Protein AF-A0A2U4EWC0-F1 (afdb_monomer_lite)

Organism: NCBI:txid1289135

Foldseek 3Di:
DVVVVVVVVVVDDPVVVVVVVVVVVVVVVVVVVVVVVVVVVVVVVVVVVVVVVVVVVVVVVVVVCCCCVVVQPQQQWDPDPVIDGDPNVVVLCVVLVLVVLLVVCLVVLCPDPQCVPDPALQSLLVSLLVCLQPPSCVVDDPVSVVSLVVSCVVSVHDSSSNSSSRSNVSSVVSCVVVVHDSVRSVVPD

Secondary structure (DSSP, 8-state):
-HHHHHHHHHHS-HHHHHHHHHHHHHHHHHHHHHHHHHHHHHHHHHHHHHHHHHHHHHHHHHHHHHHHHHH-TT-SB-SSSSP-B-HHHHHHHHHTTHHHHHHHHHHHHHT-HHHHT--SHHHHHHHHHHHIIIIIHHHS-HHHHHHHHHHHHHHT--HHHHHHHHHHHHHHHHHHHTT--GGGGGGG-

Structure (mmCIF, N/CA/C/O backbone):
data_AF-A0A2U4EWC0-F1
#
_entry.id   AF-A0A2U4EWC0-F1
#
loop_
_atom_site.group_PDB
_atom_site.id
_atom_site.type_symbol
_atom_site.label_atom_id
_atom_site.label_alt_id
_atom_site.label_comp_id
_atom_site.label_asym_id
_atom_site.label_entity_id
_atom_site.label_seq_id
_atom_site.pdbx_PDB_ins_code
_atom_site.Cartn_x
_atom_site.Cartn_y
_atom_site.Cartn_z
_atom_site.occupancy
_atom_site.B_iso_or_equiv
_atom_site.auth_seq_id
_atom_site.auth_comp_id
_atom_site.auth_asym_id
_atom_site.auth_atom_id
_atom_site.pdbx_PDB_model_num
ATOM 1 N N . MET A 1 1 ? 36.180 31.579 -60.538 1.00 55.59 1 MET A N 1
ATOM 2 C CA . MET A 1 1 ? 36.246 30.152 -60.132 1.00 55.59 1 MET A CA 1
ATOM 3 C C . MET A 1 1 ? 35.739 29.212 -61.215 1.00 55.59 1 MET A C 1
ATOM 5 O O . MET A 1 1 ? 36.458 28.279 -61.531 1.00 55.59 1 MET A O 1
ATOM 9 N N . VAL A 1 2 ? 34.565 29.456 -61.811 1.00 66.00 2 VAL A N 1
ATOM 10 C CA . VAL A 1 2 ? 34.012 28.595 -62.878 1.00 66.00 2 VAL A CA 1
ATOM 11 C C . VAL A 1 2 ? 34.912 28.550 -64.129 1.00 66.00 2 VAL A C 1
ATOM 13 O O . VAL A 1 2 ? 35.145 27.471 -64.659 1.00 66.00 2 VAL A O 1
ATOM 16 N N . GLU A 1 3 ? 35.508 29.679 -64.533 1.00 68.81 3 GLU A N 1
ATOM 17 C CA . GLU A 1 3 ? 36.418 29.754 -65.698 1.00 68.81 3 GLU A CA 1
ATOM 18 C C . GLU A 1 3 ? 37.772 29.051 -65.497 1.00 68.81 3 GLU A C 1
ATOM 20 O O . GLU A 1 3 ? 38.323 28.476 -66.429 1.00 68.81 3 GLU A O 1
ATOM 25 N N . LEU A 1 4 ? 38.311 29.046 -64.273 1.00 66.75 4 LEU A N 1
ATOM 26 C CA . LEU A 1 4 ? 39.540 28.300 -63.961 1.00 66.75 4 LEU A CA 1
ATOM 27 C C . LEU A 1 4 ? 39.294 26.786 -64.009 1.00 66.75 4 LEU A C 1
ATOM 29 O O . LEU A 1 4 ? 40.167 26.023 -64.409 1.00 66.75 4 LEU A O 1
ATOM 33 N N . LEU A 1 5 ? 38.087 26.362 -63.631 1.00 66.75 5 LEU A N 1
ATOM 34 C CA . LEU A 1 5 ? 37.663 24.966 -63.633 1.00 66.75 5 LEU A CA 1
ATOM 35 C C . LEU A 1 5 ? 37.483 24.434 -65.062 1.00 66.75 5 LEU A C 1
ATOM 37 O O . LEU A 1 5 ? 37.918 23.323 -65.353 1.00 66.75 5 LEU A O 1
ATOM 41 N N . SER A 1 6 ? 36.906 25.229 -65.969 1.00 65.88 6 SER A N 1
ATOM 42 C CA . SER A 1 6 ? 36.729 24.832 -67.373 1.00 65.88 6 SER A CA 1
ATOM 43 C C . SER A 1 6 ? 38.056 24.718 -68.133 1.00 65.88 6 SER A C 1
ATOM 45 O O . SER A 1 6 ? 38.234 23.766 -68.893 1.00 65.88 6 SER A O 1
ATOM 47 N N . LEU A 1 7 ? 39.008 25.624 -67.878 1.00 66.00 7 LEU A N 1
ATOM 48 C CA . LEU A 1 7 ? 40.370 25.568 -68.431 1.00 66.00 7 LEU A CA 1
ATOM 49 C C . LEU A 1 7 ? 41.138 24.324 -67.960 1.00 66.00 7 LEU A C 1
ATOM 51 O O . LEU A 1 7 ? 41.792 23.662 -68.763 1.00 66.00 7 LEU A O 1
ATOM 55 N N . PHE A 1 8 ? 41.008 23.963 -66.680 1.00 64.88 8 PHE A N 1
ATOM 56 C CA . PHE A 1 8 ? 41.596 22.735 -66.138 1.00 64.88 8 PHE A CA 1
ATOM 57 C C . PHE A 1 8 ? 40.979 21.471 -66.752 1.00 64.88 8 PHE A C 1
ATOM 59 O O . PHE A 1 8 ? 41.704 20.540 -67.089 1.00 64.88 8 PHE A O 1
ATOM 66 N N . ILE A 1 9 ? 39.655 21.440 -66.943 1.00 66.25 9 ILE A N 1
ATOM 67 C CA . ILE A 1 9 ? 38.948 20.300 -67.550 1.00 66.25 9 ILE A CA 1
ATOM 68 C C . ILE A 1 9 ? 39.371 20.087 -69.012 1.00 66.25 9 ILE A C 1
ATOM 70 O O . ILE A 1 9 ? 39.516 18.944 -69.432 1.00 66.25 9 ILE A O 1
ATOM 74 N N . GLN A 1 10 ? 39.617 21.156 -69.776 1.00 67.56 10 GLN A N 1
ATOM 75 C CA . GLN A 1 10 ? 40.074 21.052 -71.169 1.00 67.56 10 GLN A CA 1
ATOM 76 C C . GLN A 1 10 ? 41.519 20.556 -71.316 1.00 67.56 10 GLN A C 1
ATOM 78 O O . GLN A 1 10 ? 41.847 19.950 -72.333 1.00 67.56 10 GLN A O 1
ATOM 83 N N . GLN A 1 11 ? 42.384 20.800 -70.327 1.00 69.75 11 GLN A N 1
ATOM 84 C CA . GLN A 1 11 ? 43.773 20.319 -70.337 1.00 69.75 11 GLN A CA 1
ATOM 85 C C . GLN A 1 11 ? 43.915 18.863 -69.872 1.00 69.75 11 GLN A C 1
ATOM 87 O O . GLN A 1 11 ? 44.956 18.240 -70.090 1.00 69.75 11 GLN A O 1
ATOM 92 N N . LEU A 1 12 ? 42.889 18.309 -69.228 1.00 68.06 12 LEU A N 1
ATOM 93 C CA . LEU A 1 12 ? 42.912 16.950 -68.707 1.00 68.06 12 LEU A CA 1
ATOM 94 C C . LEU A 1 12 ? 42.472 15.952 -69.781 1.00 68.06 12 LEU A C 1
ATOM 96 O O . LEU A 1 12 ? 41.396 16.052 -70.362 1.00 68.06 12 LEU A O 1
ATOM 100 N N . ASN A 1 13 ? 43.303 14.938 -70.015 1.00 73.19 13 ASN A N 1
ATOM 101 C CA . ASN A 1 13 ? 42.966 13.828 -70.900 1.00 73.19 13 ASN A CA 1
ATOM 102 C C . ASN A 1 13 ? 41.784 13.030 -70.309 1.00 73.19 13 ASN A C 1
ATOM 104 O O . ASN A 1 13 ? 41.712 12.866 -69.088 1.00 73.19 13 ASN A O 1
ATOM 108 N N . SER A 1 14 ? 40.884 12.493 -71.142 1.00 75.94 14 SER A N 1
ATOM 109 C CA . SER A 1 14 ? 39.628 11.854 -70.695 1.00 75.94 14 SER A CA 1
ATOM 110 C C . SER A 1 14 ? 39.837 10.764 -69.633 1.00 75.94 14 SER A C 1
ATOM 112 O O . SER A 1 14 ? 39.021 10.605 -68.729 1.00 75.94 14 SER A O 1
ATOM 114 N N . SER A 1 15 ? 40.974 10.063 -69.689 1.00 78.69 15 SER A N 1
ATOM 115 C CA . SER A 1 15 ? 41.384 9.058 -68.696 1.00 78.69 15 SER A CA 1
ATOM 116 C C . SER A 1 15 ? 41.620 9.643 -67.291 1.00 78.69 15 SER A C 1
ATOM 118 O O . SER A 1 15 ? 41.224 9.052 -66.288 1.00 78.69 15 SER A O 1
ATOM 120 N N . VAL A 1 16 ? 42.201 10.844 -67.198 1.00 79.62 16 VAL A N 1
ATOM 121 C CA . VAL A 1 16 ? 42.495 11.505 -65.915 1.00 79.62 16 VAL A CA 1
ATOM 122 C C . VAL A 1 16 ? 41.210 12.004 -65.250 1.00 79.62 16 VAL A C 1
ATOM 124 O O . VAL A 1 16 ? 41.062 11.896 -64.036 1.00 79.62 16 VAL A O 1
ATOM 127 N N . ILE A 1 17 ? 40.239 12.471 -66.039 1.00 82.12 17 ILE A N 1
ATOM 128 C CA . ILE A 1 17 ? 38.920 12.890 -65.537 1.00 82.12 17 ILE A CA 1
ATOM 129 C C . ILE A 1 17 ? 38.175 11.696 -64.921 1.00 82.12 17 ILE A C 1
ATOM 131 O O . ILE A 1 17 ? 37.634 11.801 -63.819 1.00 82.12 17 ILE A O 1
ATOM 135 N N . ILE A 1 18 ? 38.199 10.541 -65.592 1.00 83.69 18 ILE A N 1
ATOM 136 C CA . ILE A 1 18 ? 37.578 9.301 -65.100 1.00 83.69 18 ILE A CA 1
ATOM 137 C C . ILE A 1 18 ? 38.211 8.859 -63.774 1.00 83.69 18 ILE A C 1
ATOM 139 O O . ILE A 1 18 ? 37.497 8.482 -62.843 1.00 83.69 18 ILE A O 1
ATOM 143 N N . LEU A 1 19 ? 39.536 8.967 -63.647 1.00 84.94 19 LEU A N 1
ATOM 144 C CA . LEU A 1 19 ? 40.253 8.606 -62.424 1.00 84.94 19 LEU A CA 1
ATOM 145 C C . LEU A 1 19 ? 39.867 9.503 -61.235 1.00 84.94 19 LEU A C 1
ATOM 147 O O . LEU A 1 19 ? 39.656 9.003 -60.129 1.00 84.94 19 LEU A O 1
ATOM 151 N N . VAL A 1 20 ? 39.696 10.809 -61.460 1.00 85.50 20 VAL A N 1
ATOM 152 C CA . VAL A 1 20 ? 39.246 11.753 -60.421 1.00 85.50 20 VAL A CA 1
ATOM 153 C C . VAL A 1 20 ? 37.814 11.450 -59.968 1.00 85.50 20 VAL A C 1
ATOM 155 O O . VAL A 1 20 ? 37.532 11.481 -58.770 1.00 85.50 20 VAL A O 1
ATOM 158 N N . ILE A 1 21 ? 36.915 11.096 -60.892 1.00 86.69 21 ILE A N 1
ATOM 159 C CA . ILE A 1 21 ? 35.532 10.716 -60.558 1.00 86.69 21 ILE A CA 1
ATOM 160 C C . ILE A 1 21 ? 35.510 9.456 -59.685 1.00 86.69 21 ILE A C 1
ATOM 162 O O . ILE A 1 21 ? 34.803 9.419 -58.676 1.00 86.69 21 ILE A O 1
ATOM 166 N N . ILE A 1 22 ? 36.317 8.446 -60.028 1.00 88.94 22 ILE A N 1
ATOM 167 C CA . ILE A 1 22 ? 36.439 7.214 -59.236 1.00 88.94 22 ILE A CA 1
ATOM 168 C C . ILE A 1 22 ? 36.962 7.526 -57.829 1.00 88.94 22 ILE A C 1
ATOM 170 O O . ILE A 1 22 ? 36.425 7.011 -56.849 1.00 88.94 22 ILE A O 1
ATOM 174 N N . LEU A 1 23 ? 37.957 8.408 -57.703 1.00 89.69 23 LEU A N 1
ATOM 175 C CA . LEU A 1 23 ? 38.506 8.805 -56.405 1.00 89.69 23 LEU A CA 1
ATOM 176 C C . LEU A 1 23 ? 37.444 9.474 -55.515 1.00 89.69 23 LEU A C 1
ATOM 178 O O . LEU A 1 23 ? 37.289 9.106 -54.350 1.00 89.69 23 LEU A O 1
ATOM 182 N N . ILE A 1 24 ? 36.676 10.416 -56.072 1.00 90.44 24 ILE A N 1
ATOM 183 C CA . ILE A 1 24 ? 35.584 11.095 -55.357 1.00 90.44 24 ILE A CA 1
ATOM 184 C C . ILE A 1 24 ? 34.520 10.082 -54.925 1.00 90.44 24 ILE A C 1
ATOM 186 O O . ILE A 1 24 ? 34.025 10.144 -53.798 1.00 90.44 24 ILE A O 1
ATOM 190 N N . PHE A 1 25 ? 34.200 9.116 -55.788 1.00 92.06 25 PHE A N 1
ATOM 191 C CA . PHE A 1 25 ? 33.235 8.069 -55.477 1.00 92.06 25 PHE A CA 1
ATOM 192 C C . PHE A 1 25 ? 33.705 7.172 -54.325 1.00 92.06 25 PHE A C 1
ATOM 194 O O . PHE A 1 25 ? 32.924 6.889 -53.418 1.00 92.06 25 PHE A O 1
ATOM 201 N N . ILE A 1 26 ? 34.985 6.787 -54.303 1.00 90.31 26 ILE A N 1
ATOM 202 C CA . ILE A 1 26 ? 35.577 5.993 -53.215 1.00 90.31 26 ILE A CA 1
ATOM 203 C C . ILE A 1 26 ? 35.542 6.768 -51.892 1.00 90.31 26 ILE A C 1
ATOM 205 O O . ILE A 1 26 ? 35.140 6.207 -50.874 1.00 90.31 26 ILE A O 1
ATOM 209 N N . ILE A 1 27 ? 35.903 8.056 -51.901 1.00 90.69 27 ILE A N 1
ATOM 210 C CA . ILE A 1 27 ? 35.849 8.923 -50.710 1.00 90.69 27 ILE A CA 1
ATOM 211 C C . ILE A 1 27 ? 34.411 9.038 -50.184 1.00 90.69 27 ILE A C 1
ATOM 213 O O . ILE A 1 27 ? 34.169 8.969 -48.979 1.00 90.69 27 ILE A O 1
ATOM 217 N N . PHE A 1 28 ? 33.433 9.174 -51.080 1.00 91.69 28 PHE A N 1
ATOM 218 C CA . PHE A 1 28 ? 32.026 9.216 -50.696 1.00 91.69 28 PHE A CA 1
ATOM 219 C C . PHE A 1 28 ? 31.555 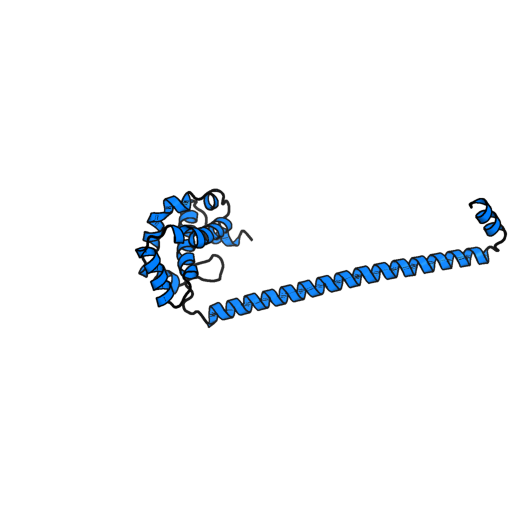7.887 -50.085 1.00 91.69 28 PHE A C 1
ATOM 221 O O . PHE A 1 28 ? 30.838 7.883 -49.080 1.00 91.69 28 PHE A O 1
ATOM 228 N N . LEU A 1 29 ? 31.979 6.757 -50.660 1.00 88.25 29 LEU A N 1
ATOM 229 C CA . LEU A 1 29 ? 31.617 5.425 -50.182 1.00 88.25 29 LEU A CA 1
ATOM 230 C C . LEU A 1 29 ? 32.178 5.154 -48.784 1.00 88.25 29 LEU A C 1
ATOM 232 O O . LEU A 1 29 ? 31.435 4.719 -47.904 1.00 88.25 29 LEU A O 1
ATOM 236 N N . THR A 1 30 ? 33.458 5.458 -48.554 1.00 88.00 30 THR A N 1
ATOM 237 C CA . THR A 1 30 ? 34.106 5.261 -47.249 1.00 88.00 30 THR A CA 1
ATOM 238 C C . THR A 1 30 ? 33.502 6.167 -46.179 1.00 88.00 30 THR A C 1
ATOM 240 O O . THR A 1 30 ? 33.223 5.699 -45.075 1.00 88.00 30 THR A O 1
ATOM 243 N N . TYR A 1 31 ? 33.187 7.423 -46.511 1.00 89.31 31 TYR A N 1
ATOM 244 C CA . TYR A 1 31 ? 32.498 8.337 -45.598 1.00 89.31 31 TYR A CA 1
ATOM 245 C C . TYR A 1 31 ? 31.097 7.838 -45.211 1.00 89.31 31 TYR A C 1
ATOM 247 O O . TYR A 1 31 ? 30.714 7.866 -44.037 1.00 89.31 31 TYR A O 1
ATOM 255 N N . LYS A 1 32 ? 30.324 7.350 -46.189 1.00 85.62 32 LYS A N 1
ATOM 256 C CA . LYS A 1 32 ? 28.964 6.846 -45.960 1.00 85.62 32 LYS A CA 1
ATOM 257 C C . LYS A 1 32 ? 28.965 5.549 -45.146 1.00 85.62 32 LYS A C 1
ATOM 259 O O . LYS A 1 32 ? 28.138 5.412 -44.246 1.00 85.62 32 LYS A O 1
ATOM 264 N N . LEU A 1 33 ? 29.903 4.639 -45.416 1.00 81.81 33 LEU A N 1
ATOM 265 C CA . LEU A 1 33 ? 30.077 3.400 -44.651 1.00 81.81 33 LEU A CA 1
ATOM 266 C C . LEU A 1 33 ? 30.533 3.672 -43.210 1.00 81.81 33 LEU A C 1
ATOM 268 O O . LEU A 1 33 ? 29.988 3.071 -42.286 1.00 81.81 33 LEU A O 1
ATOM 272 N N . GLY A 1 34 ? 31.448 4.625 -43.002 1.00 79.19 34 GLY A N 1
ATOM 273 C CA . GLY A 1 34 ? 31.896 5.033 -41.666 1.00 79.19 34 GLY A CA 1
ATOM 274 C C . GLY A 1 34 ? 30.751 5.562 -40.800 1.00 79.19 34 GLY A C 1
ATOM 275 O O . GLY A 1 34 ? 30.520 5.056 -39.703 1.00 79.19 34 GLY A O 1
ATOM 276 N N . LYS A 1 35 ? 29.948 6.496 -41.333 1.00 76.94 35 LYS A N 1
ATOM 277 C CA . LYS A 1 35 ? 28.764 7.026 -40.630 1.00 76.94 35 LYS A CA 1
ATOM 278 C C . LYS A 1 35 ? 27.697 5.970 -40.340 1.00 76.94 35 LYS A C 1
ATOM 280 O O . LYS A 1 35 ? 26.942 6.111 -39.378 1.00 76.94 35 LYS A O 1
ATOM 285 N N . TRP A 1 36 ? 27.578 4.949 -41.186 1.00 72.19 36 TRP A N 1
ATOM 286 C CA . TRP A 1 36 ? 26.597 3.885 -40.989 1.00 72.19 36 TRP A CA 1
ATOM 287 C C . TRP A 1 36 ? 27.034 2.907 -39.895 1.00 72.19 36 TRP A C 1
ATOM 289 O O . TRP A 1 36 ? 26.237 2.595 -39.014 1.00 72.19 36 TRP A O 1
ATOM 299 N N . SER A 1 37 ? 28.314 2.524 -39.890 1.00 72.44 37 SER A N 1
ATOM 300 C CA . SER A 1 37 ? 28.926 1.713 -38.830 1.00 72.44 37 SER A CA 1
ATOM 301 C C . SER A 1 37 ? 28.832 2.396 -37.460 1.00 72.44 37 SER A C 1
ATOM 303 O O . SER A 1 37 ? 28.444 1.777 -36.469 1.00 72.44 37 SER A O 1
ATOM 305 N N . GLU A 1 38 ? 29.074 3.709 -37.412 1.00 73.12 38 GLU A N 1
ATOM 306 C CA . GLU A 1 38 ? 28.963 4.496 -36.182 1.00 73.12 38 GLU A CA 1
ATOM 307 C C . GLU A 1 38 ? 27.521 4.541 -35.647 1.00 73.12 38 GLU A C 1
ATOM 309 O O . GLU A 1 38 ? 27.299 4.390 -34.446 1.00 73.12 38 GLU A O 1
ATOM 314 N N . LYS A 1 39 ? 26.518 4.673 -36.528 1.00 67.56 39 LYS A N 1
ATOM 315 C CA . LYS A 1 39 ? 25.100 4.623 -36.132 1.00 67.56 39 LYS A CA 1
ATOM 316 C C . LYS A 1 39 ? 24.677 3.254 -35.598 1.00 67.56 39 LYS A C 1
ATOM 318 O O . LYS A 1 39 ? 23.941 3.223 -34.615 1.00 67.56 39 LYS A O 1
ATOM 323 N N . PHE A 1 40 ? 25.141 2.161 -36.204 1.00 67.12 40 PHE A N 1
ATOM 324 C CA . PHE A 1 40 ? 24.842 0.807 -35.728 1.00 67.12 40 PHE A CA 1
ATOM 325 C C . PHE A 1 40 ? 25.500 0.511 -34.378 1.00 67.12 40 PHE A C 1
ATOM 327 O O . PHE A 1 40 ? 24.817 0.094 -33.447 1.00 67.12 40 PHE A O 1
ATOM 334 N N . SER A 1 41 ? 26.782 0.851 -34.219 1.00 66.38 41 SER A N 1
ATOM 335 C CA . SER A 1 41 ? 27.496 0.675 -32.947 1.00 66.38 41 SER A CA 1
ATOM 336 C C . SER A 1 41 ? 26.836 1.452 -31.798 1.00 66.38 41 SER A C 1
ATOM 338 O O . SER A 1 41 ? 26.745 0.974 -30.666 1.00 66.38 41 SER A O 1
ATOM 340 N N . ASN A 1 42 ? 26.287 2.639 -32.076 1.00 66.25 42 ASN A N 1
ATOM 341 C CA . ASN A 1 42 ? 25.581 3.428 -31.064 1.00 66.25 42 ASN A CA 1
ATOM 342 C C . ASN A 1 42 ? 24.166 2.908 -30.734 1.00 66.25 42 ASN A C 1
ATOM 344 O O . ASN A 1 42 ? 23.616 3.281 -29.697 1.00 66.25 42 ASN A O 1
ATOM 348 N N . GLN A 1 43 ? 23.559 2.081 -31.593 1.00 63.34 43 GLN A N 1
ATOM 349 C CA . GLN A 1 43 ? 22.261 1.443 -31.341 1.00 63.34 43 GLN A CA 1
ATOM 350 C C . GLN A 1 43 ? 22.420 0.140 -30.547 1.00 63.34 43 GLN A C 1
ATOM 352 O O . GLN A 1 43 ? 21.716 -0.035 -29.552 1.00 63.34 43 GLN A O 1
ATOM 357 N N . ASP A 1 44 ? 23.408 -0.695 -30.878 1.00 64.12 44 ASP A N 1
ATOM 358 C CA . ASP A 1 44 ? 23.692 -1.941 -30.145 1.00 64.12 44 ASP A CA 1
ATOM 359 C C . ASP A 1 44 ? 24.117 -1.672 -28.691 1.00 64.12 44 ASP A C 1
ATOM 361 O O . ASP A 1 44 ? 23.682 -2.348 -27.755 1.00 64.12 44 ASP A O 1
ATOM 365 N N . ASN A 1 45 ? 24.887 -0.603 -28.464 1.00 61.19 45 ASN A N 1
ATOM 366 C CA . ASN A 1 45 ? 25.269 -0.154 -27.120 1.00 61.19 45 ASN A CA 1
ATOM 367 C C . ASN A 1 45 ? 24.100 0.404 -26.285 1.00 61.19 45 ASN A C 1
ATOM 369 O O . ASN A 1 45 ? 24.220 0.525 -25.065 1.00 61.19 45 ASN A O 1
ATOM 373 N N . LYS A 1 46 ? 22.985 0.795 -26.915 1.00 61.22 46 LYS A N 1
ATOM 374 C CA . LYS A 1 46 ? 21.769 1.227 -26.204 1.00 61.22 46 LYS A CA 1
ATOM 375 C C . LYS A 1 46 ? 20.847 0.049 -25.908 1.00 61.22 46 LYS A C 1
ATOM 377 O O . LYS A 1 46 ? 20.311 -0.006 -24.808 1.00 61.22 46 LYS A O 1
ATOM 382 N N . LEU A 1 47 ? 20.711 -0.889 -26.844 1.00 59.44 47 LEU A N 1
ATOM 383 C CA . LEU A 1 47 ? 19.919 -2.113 -26.675 1.00 59.44 47 LEU A CA 1
ATOM 384 C C . LEU A 1 47 ? 20.491 -3.004 -25.563 1.00 59.44 47 LEU A C 1
ATOM 386 O O . LEU A 1 47 ? 19.783 -3.322 -24.616 1.00 59.44 47 LEU A O 1
ATOM 390 N N . SER A 1 48 ? 21.801 -3.259 -25.581 1.00 57.47 48 SER A N 1
ATOM 391 C CA . SER A 1 48 ? 22.491 -4.030 -24.528 1.00 57.47 48 SER A CA 1
ATOM 392 C C . SER A 1 48 ? 22.356 -3.437 -23.119 1.00 57.47 48 SER A C 1
ATOM 394 O O . SER A 1 48 ? 22.311 -4.173 -22.136 1.00 57.47 48 SER A O 1
ATOM 396 N N . LYS A 1 49 ? 22.260 -2.107 -22.995 1.00 59.53 49 LYS A N 1
ATOM 397 C CA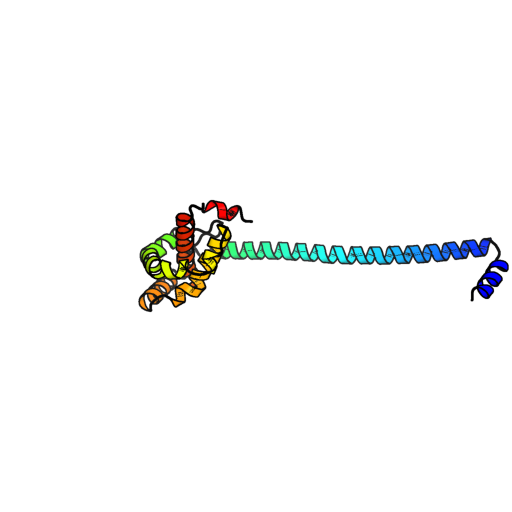 . LYS A 1 49 ? 22.015 -1.447 -21.703 1.00 59.53 49 LYS A CA 1
ATOM 398 C C . LYS A 1 49 ? 20.571 -1.594 -21.232 1.00 59.53 49 LYS A C 1
ATOM 400 O O . LYS A 1 49 ? 20.346 -1.613 -20.029 1.00 59.53 49 LYS A O 1
ATOM 405 N N . ILE A 1 50 ? 19.606 -1.667 -22.148 1.00 60.56 50 ILE A N 1
ATOM 406 C CA . ILE A 1 50 ? 18.190 -1.860 -21.811 1.00 60.56 50 ILE A CA 1
ATOM 407 C C . ILE A 1 50 ? 17.954 -3.295 -21.331 1.00 60.56 50 ILE A C 1
ATOM 409 O O . ILE A 1 50 ? 17.285 -3.478 -20.316 1.00 60.56 50 ILE A O 1
ATOM 413 N N . ASP A 1 51 ? 18.574 -4.281 -21.980 1.00 58.97 51 ASP A N 1
ATOM 414 C CA . ASP A 1 51 ? 18.488 -5.685 -21.563 1.00 58.97 51 ASP A CA 1
ATOM 415 C C . ASP A 1 51 ? 19.111 -5.898 -20.170 1.00 58.97 51 ASP A C 1
ATOM 417 O O . ASP A 1 51 ? 18.485 -6.497 -19.298 1.00 58.97 51 ASP A O 1
ATOM 421 N N . ASP A 1 52 ? 20.278 -5.298 -19.891 1.00 64.62 52 ASP A N 1
ATOM 422 C CA . ASP A 1 52 ? 20.903 -5.355 -18.556 1.00 64.62 52 ASP A CA 1
ATOM 423 C C . ASP A 1 52 ? 20.057 -4.636 -17.480 1.00 64.62 52 ASP A C 1
ATOM 425 O O . ASP A 1 52 ? 20.029 -5.045 -16.320 1.00 64.62 52 ASP A O 1
ATOM 429 N N . ILE A 1 53 ? 19.311 -3.582 -17.838 1.00 60.19 53 ILE A N 1
ATOM 430 C CA . ILE A 1 53 ? 18.372 -2.921 -16.914 1.00 60.19 53 ILE A CA 1
ATOM 431 C C . ILE A 1 53 ? 17.153 -3.809 -16.638 1.00 60.19 53 ILE A C 1
ATOM 433 O O . ILE A 1 53 ? 16.750 -3.920 -15.479 1.00 60.19 53 ILE A O 1
ATOM 437 N N . SER A 1 54 ? 16.585 -4.450 -17.663 1.00 62.59 54 SER A N 1
ATOM 438 C CA . SER A 1 54 ? 15.446 -5.362 -17.507 1.00 62.59 54 SER A CA 1
ATOM 439 C C . SER A 1 54 ? 15.819 -6.561 -16.634 1.00 62.59 54 SER A C 1
ATOM 441 O O . SER A 1 54 ? 15.143 -6.831 -15.643 1.00 62.59 54 SER A O 1
ATOM 443 N N . ASP A 1 55 ? 16.970 -7.184 -16.888 1.00 65.56 55 ASP A N 1
ATOM 444 C CA . ASP A 1 55 ? 17.476 -8.300 -16.085 1.00 65.56 55 ASP A CA 1
ATOM 445 C C . ASP A 1 55 ? 17.759 -7.904 -14.630 1.00 65.56 55 ASP A C 1
ATOM 447 O O . ASP A 1 55 ? 17.547 -8.691 -13.700 1.00 65.56 55 ASP A O 1
ATOM 451 N N . ARG A 1 56 ? 18.246 -6.679 -14.397 1.00 60.41 56 ARG A N 1
ATOM 452 C CA . ARG A 1 56 ? 18.438 -6.146 -13.041 1.00 60.41 56 ARG A CA 1
ATOM 453 C C . ARG A 1 56 ? 17.111 -5.868 -12.346 1.00 60.41 56 ARG A C 1
ATOM 455 O O . ARG A 1 56 ? 17.010 -6.187 -11.165 1.00 60.41 56 ARG A O 1
ATOM 462 N N . LEU A 1 57 ? 16.114 -5.323 -13.043 1.00 56.38 57 LEU A N 1
ATOM 463 C CA . LEU A 1 57 ? 14.768 -5.097 -12.505 1.00 56.38 57 LEU A CA 1
ATOM 464 C C . LEU A 1 57 ? 14.101 -6.416 -12.119 1.00 56.38 57 LEU A C 1
ATOM 466 O O . LEU A 1 57 ? 13.690 -6.557 -10.973 1.00 56.38 57 LEU A O 1
ATOM 470 N N . ILE A 1 58 ? 14.129 -7.410 -13.009 1.00 64.00 58 ILE A N 1
ATOM 471 C CA . ILE A 1 58 ? 13.599 -8.755 -12.748 1.00 64.00 58 ILE A CA 1
ATOM 472 C C . ILE A 1 58 ? 14.297 -9.377 -11.530 1.00 64.00 58 ILE A C 1
ATOM 474 O O . ILE A 1 58 ? 13.648 -9.949 -10.655 1.00 64.00 58 ILE A O 1
ATOM 478 N N . LYS A 1 59 ? 15.624 -9.231 -11.404 1.00 64.44 59 LYS A N 1
ATOM 479 C CA . LYS A 1 59 ? 16.372 -9.711 -10.227 1.00 64.44 59 LYS A CA 1
ATOM 480 C C . LYS A 1 59 ? 16.033 -8.953 -8.945 1.00 64.44 59 LYS A C 1
ATOM 482 O O . LYS A 1 59 ? 16.076 -9.558 -7.875 1.00 64.44 59 LYS A O 1
ATOM 487 N N . VAL A 1 60 ? 15.754 -7.653 -9.020 1.00 59.47 60 VAL A N 1
ATOM 488 C CA . VAL A 1 60 ? 15.354 -6.842 -7.863 1.00 59.47 60 VAL A CA 1
ATOM 489 C C . VAL A 1 60 ? 13.945 -7.219 -7.419 1.00 59.47 60 VAL A C 1
ATOM 491 O O . VAL A 1 60 ? 13.784 -7.526 -6.244 1.00 59.47 60 VAL A O 1
ATOM 494 N N . GLU A 1 61 ? 12.975 -7.304 -8.331 1.00 58.81 61 GLU A N 1
ATOM 495 C CA . GLU A 1 61 ? 11.620 -7.795 -8.038 1.00 58.81 61 GLU A CA 1
ATOM 496 C C . GLU A 1 61 ? 11.658 -9.204 -7.454 1.00 58.81 61 GLU A C 1
ATOM 498 O O . GLU A 1 61 ? 11.122 -9.425 -6.379 1.00 58.81 61 GLU A O 1
ATOM 503 N N . THR A 1 62 ? 12.402 -10.130 -8.067 1.00 62.25 62 THR A N 1
ATOM 504 C CA . THR A 1 62 ? 12.521 -11.509 -7.562 1.00 62.25 62 THR A CA 1
ATOM 505 C C . THR A 1 62 ? 13.147 -11.549 -6.168 1.00 62.25 62 THR A C 1
ATOM 507 O O . THR A 1 62 ? 12.730 -12.333 -5.323 1.00 62.25 62 THR A O 1
ATOM 510 N N . LYS A 1 63 ? 14.158 -10.717 -5.883 1.00 59.75 63 LYS A N 1
ATOM 511 C CA . LYS A 1 63 ? 14.756 -10.649 -4.540 1.00 59.75 63 LYS A CA 1
ATOM 512 C C . LYS A 1 63 ? 13.811 -10.020 -3.526 1.00 59.75 63 LYS A C 1
ATOM 514 O O . LYS A 1 63 ? 13.774 -10.494 -2.398 1.00 59.75 63 LYS A O 1
ATOM 519 N N . ILE A 1 64 ? 13.072 -8.986 -3.913 1.00 58.00 64 ILE A N 1
ATOM 520 C CA . ILE A 1 64 ? 12.044 -8.364 -3.081 1.00 58.00 64 ILE A CA 1
ATOM 521 C C . ILE A 1 64 ? 10.958 -9.397 -2.781 1.00 58.00 64 ILE A C 1
ATOM 523 O O . ILE A 1 64 ? 10.705 -9.660 -1.613 1.00 58.00 64 ILE A O 1
ATOM 527 N N . ASP A 1 65 ? 10.418 -10.076 -3.788 1.00 54.12 65 ASP A N 1
ATOM 528 C CA . ASP A 1 65 ? 9.421 -11.133 -3.620 1.00 54.12 65 ASP A CA 1
ATOM 529 C C . ASP A 1 65 ? 9.941 -12.294 -2.778 1.00 54.12 65 ASP A C 1
ATOM 531 O O . ASP A 1 65 ? 9.238 -12.756 -1.887 1.00 54.12 65 ASP A O 1
ATOM 535 N N . LEU A 1 66 ? 11.184 -12.742 -2.974 1.00 54.00 66 LEU A N 1
ATOM 536 C CA . LEU A 1 66 ? 11.779 -13.784 -2.136 1.00 54.00 66 LEU A CA 1
ATOM 537 C C . LEU A 1 66 ? 11.969 -13.315 -0.691 1.00 54.00 66 LEU A C 1
ATOM 539 O O . LEU A 1 66 ? 11.719 -14.091 0.226 1.00 54.00 66 LEU A O 1
ATOM 543 N N . ILE A 1 67 ? 12.359 -12.060 -0.461 1.00 54.88 67 ILE A N 1
ATOM 544 C CA . ILE A 1 67 ? 12.439 -11.480 0.884 1.00 54.88 67 ILE A CA 1
ATOM 545 C C . ILE A 1 67 ? 11.034 -11.415 1.497 1.00 54.88 67 ILE A C 1
ATOM 547 O O . ILE A 1 67 ? 10.829 -11.934 2.592 1.00 54.88 67 ILE A O 1
ATOM 551 N N . TYR A 1 68 ? 10.035 -10.888 0.794 1.00 51.31 68 TYR A N 1
ATOM 552 C CA . TYR A 1 68 ? 8.666 -10.793 1.303 1.00 51.31 68 TYR A CA 1
ATOM 553 C C . TYR A 1 68 ? 8.033 -12.171 1.553 1.00 51.31 68 TYR A C 1
ATOM 555 O O . TYR A 1 68 ? 7.431 -12.379 2.605 1.00 51.31 68 TYR A O 1
ATOM 563 N N . GLN A 1 69 ? 8.228 -13.139 0.654 1.00 50.78 69 GLN A N 1
ATOM 564 C CA . GLN A 1 69 ? 7.656 -14.484 0.760 1.00 50.78 69 GLN A CA 1
ATOM 565 C C . GLN A 1 69 ? 8.383 -15.378 1.777 1.00 50.78 69 GLN A C 1
ATOM 567 O O . GLN A 1 69 ? 7.726 -16.165 2.455 1.00 50.78 69 GLN A O 1
ATOM 572 N N . HIS A 1 70 ? 9.714 -15.278 1.914 1.00 46.38 70 HIS A N 1
ATOM 573 C CA . HIS A 1 70 ? 10.485 -16.156 2.811 1.00 46.38 70 HIS A CA 1
ATOM 574 C C . HIS A 1 70 ? 10.855 -15.536 4.162 1.00 46.38 70 HIS A C 1
ATOM 576 O O . HIS A 1 70 ? 11.152 -16.291 5.087 1.00 46.38 70 HIS A O 1
ATOM 582 N N . THR A 1 71 ? 10.831 -14.207 4.324 1.00 52.03 71 THR A N 1
ATOM 583 C CA . THR A 1 71 ? 11.209 -13.571 5.604 1.00 52.03 71 THR A CA 1
ATOM 584 C C . THR A 1 71 ? 10.049 -12.952 6.379 1.00 52.03 71 THR A C 1
ATOM 586 O O . THR A 1 71 ? 10.188 -12.788 7.588 1.00 52.03 71 THR A O 1
ATOM 589 N N . ASN A 1 72 ? 8.881 -12.705 5.767 1.00 54.38 72 ASN A N 1
ATOM 590 C CA . ASN A 1 72 ? 7.745 -12.106 6.474 1.00 54.38 72 ASN A CA 1
ATOM 591 C C . ASN A 1 72 ? 6.464 -12.954 6.391 1.00 54.38 72 ASN A C 1
ATOM 593 O O . ASN A 1 72 ? 5.492 -12.610 5.719 1.00 54.38 72 ASN A O 1
ATOM 597 N N . LYS A 1 73 ? 6.432 -14.053 7.159 1.00 59.56 73 LYS A N 1
ATOM 598 C CA . LYS A 1 73 ? 5.234 -14.900 7.357 1.00 59.56 73 LYS A CA 1
ATOM 599 C C . LYS A 1 73 ? 4.022 -14.116 7.905 1.00 59.56 73 LYS A C 1
ATOM 601 O O . LYS A 1 73 ? 2.907 -14.627 7.882 1.00 59.56 73 LYS A O 1
ATOM 606 N N . ASN A 1 74 ? 4.247 -12.887 8.376 1.00 64.81 74 ASN A N 1
ATOM 607 C CA . ASN A 1 74 ? 3.251 -11.992 8.952 1.00 64.81 74 ASN A CA 1
ATOM 608 C C . ASN A 1 74 ? 2.795 -10.876 7.995 1.00 64.81 74 ASN A C 1
ATOM 610 O O . ASN A 1 74 ? 2.099 -9.969 8.450 1.00 64.81 74 ASN A O 1
ATOM 614 N N . SER A 1 75 ? 3.159 -10.904 6.702 1.00 75.12 75 SER A N 1
ATOM 615 C CA . SER A 1 75 ? 2.699 -9.872 5.759 1.00 75.12 75 SER A CA 1
ATOM 616 C C . SER A 1 75 ? 1.166 -9.777 5.777 1.00 75.12 75 SER A C 1
ATOM 618 O O . SER A 1 75 ? 0.500 -10.790 5.535 1.00 75.12 75 SER A O 1
ATOM 620 N N . PRO A 1 76 ? 0.574 -8.595 6.033 1.00 74.81 76 PRO A N 1
ATOM 621 C CA . PRO A 1 76 ? -0.878 -8.438 6.069 1.00 74.81 76 PRO A CA 1
ATOM 622 C C . PRO A 1 76 ? -1.524 -8.431 4.673 1.00 74.81 76 PRO A C 1
ATOM 624 O O . PRO A 1 76 ? -2.751 -8.451 4.563 1.00 74.81 76 PRO A O 1
ATOM 627 N N . ILE A 1 77 ? -0.721 -8.393 3.605 1.00 79.06 77 ILE A N 1
ATOM 628 C CA . ILE A 1 77 ? -1.169 -8.131 2.234 1.00 79.06 77 ILE A CA 1
ATOM 629 C C . ILE A 1 77 ? -0.549 -9.147 1.272 1.00 79.06 77 ILE A C 1
ATOM 631 O O . ILE A 1 77 ? 0.623 -9.508 1.405 1.00 79.06 77 ILE A O 1
ATOM 635 N N . MET A 1 78 ? -1.338 -9.604 0.301 1.00 75.31 78 MET A N 1
ATOM 636 C CA . MET A 1 78 ? -0.880 -10.436 -0.809 1.00 75.31 78 MET A CA 1
ATOM 637 C C . MET A 1 78 ? -0.269 -9.566 -1.912 1.00 75.31 78 MET A C 1
ATOM 639 O O . MET A 1 78 ? -0.857 -8.558 -2.299 1.00 75.31 78 MET A O 1
ATOM 643 N N . SER A 1 79 ? 0.881 -9.983 -2.446 1.00 67.88 79 SER A N 1
ATOM 644 C CA . SER A 1 79 ? 1.579 -9.269 -3.527 1.00 67.88 79 SER A CA 1
ATOM 645 C C . SER A 1 79 ? 0.897 -9.393 -4.895 1.00 67.88 79 SER A C 1
ATOM 647 O O . SER A 1 79 ? 1.186 -8.609 -5.793 1.00 67.88 79 SER A O 1
ATOM 649 N N . ASN A 1 80 ? -0.011 -10.360 -5.068 1.00 70.38 80 ASN A N 1
ATOM 650 C CA . ASN A 1 80 ? -0.710 -10.566 -6.336 1.00 70.38 80 ASN A CA 1
ATOM 651 C C . ASN A 1 80 ? -1.829 -9.535 -6.512 1.00 70.38 80 ASN A C 1
ATOM 653 O O . ASN A 1 80 ? -2.597 -9.282 -5.583 1.00 70.38 80 ASN A O 1
ATOM 657 N N . SER A 1 81 ? -1.940 -8.978 -7.719 1.00 62.16 81 SER A N 1
ATOM 658 C CA . SER A 1 81 ? -3.101 -8.179 -8.108 1.00 62.16 81 SER A CA 1
ATOM 659 C C . SER A 1 81 ? -4.316 -9.093 -8.340 1.00 62.16 81 SER A C 1
ATOM 661 O O . SER A 1 81 ? -4.137 -10.193 -8.871 1.00 62.16 81 SER A O 1
ATOM 663 N N . PRO A 1 82 ? -5.530 -8.686 -7.925 1.00 70.88 82 PRO A N 1
ATOM 664 C CA . PRO A 1 82 ? -5.846 -7.499 -7.128 1.00 70.88 82 PRO A CA 1
ATOM 665 C C . PRO A 1 82 ? -5.372 -7.638 -5.674 1.00 70.88 82 PRO A C 1
ATOM 667 O O . PRO A 1 82 ? -5.585 -8.665 -5.034 1.00 70.88 82 PRO A O 1
ATOM 670 N N . ILE A 1 83 ? -4.795 -6.563 -5.123 1.00 80.00 83 ILE A N 1
ATOM 671 C CA . ILE A 1 83 ? -4.178 -6.585 -3.788 1.00 80.00 83 ILE A CA 1
ATOM 672 C C . ILE A 1 83 ? -5.224 -6.987 -2.733 1.00 80.00 83 ILE A C 1
ATOM 674 O O . ILE A 1 83 ? -6.261 -6.333 -2.589 1.00 80.00 83 ILE A O 1
ATOM 678 N N . SER A 1 84 ? -4.981 -8.046 -1.968 1.00 83.25 84 SER A N 1
ATOM 679 C CA . SER A 1 84 ? -5.931 -8.559 -0.970 1.00 83.25 84 SER A CA 1
ATOM 680 C C . SER A 1 84 ? -5.281 -8.776 0.391 1.00 83.25 84 SER A C 1
ATOM 682 O O . SER A 1 84 ? -4.061 -8.867 0.510 1.00 83.25 84 SER A O 1
ATOM 684 N N . LEU A 1 85 ? -6.104 -8.855 1.439 1.00 85.31 85 LEU A N 1
ATOM 685 C CA . LEU A 1 85 ? -5.626 -9.196 2.778 1.00 85.31 85 LEU A CA 1
ATOM 686 C C . LEU A 1 85 ? -5.246 -10.676 2.846 1.00 85.31 85 LEU A C 1
ATOM 688 O O . LEU A 1 85 ? -6.005 -11.527 2.381 1.00 85.31 85 LEU A O 1
ATOM 692 N N . THR A 1 86 ? -4.113 -10.972 3.479 1.00 86.06 86 THR A N 1
ATOM 693 C CA . THR A 1 86 ? -3.765 -12.335 3.912 1.00 86.06 86 THR A CA 1
ATOM 694 C C . THR A 1 86 ? -4.588 -12.728 5.141 1.00 86.06 86 THR A C 1
ATOM 696 O O . THR A 1 86 ? -5.232 -11.881 5.764 1.00 86.06 86 THR A O 1
ATOM 699 N N . ASP A 1 87 ? -4.520 -13.991 5.564 1.00 84.25 87 ASP A N 1
ATOM 700 C CA . ASP A 1 87 ? -5.139 -14.441 6.821 1.00 84.25 87 ASP A CA 1
ATOM 701 C C . ASP A 1 87 ? -4.656 -13.623 8.030 1.00 84.25 87 ASP A C 1
ATOM 703 O O . ASP A 1 87 ? -5.435 -13.281 8.923 1.00 84.25 87 ASP A O 1
ATOM 707 N N . VAL A 1 88 ? -3.372 -13.248 8.030 1.00 84.38 88 VAL A N 1
ATOM 708 C CA . VAL A 1 88 ? -2.773 -12.383 9.053 1.00 84.38 88 VAL A CA 1
ATOM 709 C C . VAL A 1 88 ? -3.377 -10.981 8.983 1.00 84.38 88 VAL A C 1
ATOM 711 O O . VAL A 1 88 ? -3.815 -10.460 10.005 1.00 84.38 88 VAL A O 1
ATOM 714 N N . GLY A 1 89 ? -3.495 -10.396 7.787 1.00 85.69 89 GLY A N 1
ATOM 715 C CA . GLY A 1 89 ? -4.134 -9.092 7.595 1.00 85.69 89 GLY A CA 1
ATOM 716 C C . GLY A 1 89 ? -5.604 -9.072 8.011 1.00 85.69 89 GLY A C 1
ATOM 717 O O . GLY A 1 89 ? -6.056 -8.122 8.649 1.00 85.69 89 GLY A O 1
ATOM 718 N N . GLN A 1 90 ? -6.351 -10.144 7.729 1.00 87.56 90 GLN A N 1
ATOM 719 C CA . GLN A 1 90 ? -7.733 -10.291 8.190 1.00 87.56 90 GLN A CA 1
ATOM 720 C C . GLN A 1 90 ? -7.821 -10.383 9.713 1.00 87.56 90 GLN A C 1
ATOM 722 O O . GLN A 1 90 ? -8.714 -9.781 10.314 1.00 87.56 90 GLN A O 1
ATOM 727 N N . LYS A 1 91 ? -6.905 -11.121 10.346 1.00 88.94 91 LYS A N 1
ATOM 728 C CA . LYS A 1 91 ? -6.841 -11.225 11.803 1.00 88.94 91 LYS A CA 1
ATOM 729 C C . LYS A 1 91 ? -6.533 -9.869 12.435 1.00 88.94 91 LYS A C 1
ATOM 731 O O . LYS A 1 91 ? -7.303 -9.412 13.269 1.00 88.94 91 LYS A O 1
ATOM 736 N N . ILE A 1 92 ? -5.494 -9.186 11.960 1.00 89.00 92 ILE A N 1
ATOM 737 C CA . ILE A 1 92 ? -5.120 -7.849 12.431 1.00 89.00 92 ILE A CA 1
ATOM 738 C C . ILE A 1 92 ? -6.288 -6.863 12.254 1.00 89.00 92 ILE A C 1
ATOM 740 O O . ILE A 1 92 ? -6.638 -6.136 13.185 1.00 89.00 92 ILE A O 1
ATOM 744 N N . SER A 1 93 ? -6.957 -6.885 11.095 1.00 90.38 93 SER A N 1
ATOM 745 C CA . SER A 1 93 ? -8.140 -6.060 10.823 1.00 90.38 93 SER A CA 1
ATOM 746 C C . SER A 1 93 ? -9.274 -6.289 11.826 1.00 90.38 93 SER A C 1
ATOM 748 O O . SER A 1 93 ? -9.969 -5.330 12.169 1.00 90.38 93 SER A O 1
ATOM 750 N N . LYS A 1 94 ? -9.500 -7.538 12.253 1.00 90.56 94 LYS A N 1
ATOM 751 C CA . LYS A 1 94 ? -10.516 -7.887 13.255 1.00 90.56 94 LYS A CA 1
ATOM 752 C C . LYS A 1 94 ? -10.075 -7.463 14.653 1.00 90.56 94 LYS A C 1
ATOM 754 O O . LYS A 1 94 ? -10.838 -6.792 15.333 1.00 90.56 94 LYS A O 1
ATOM 759 N N . ASP A 1 95 ? -8.839 -7.773 15.036 1.00 88.75 95 ASP A N 1
ATOM 760 C CA . ASP A 1 95 ? -8.291 -7.491 16.369 1.00 88.75 95 ASP A CA 1
ATOM 761 C C . ASP A 1 95 ? -8.302 -5.988 16.702 1.00 88.75 95 ASP A C 1
ATOM 763 O O . ASP A 1 95 ? -8.490 -5.606 17.856 1.00 88.75 95 ASP A O 1
ATOM 767 N N . MET A 1 96 ? -8.122 -5.119 15.700 1.00 88.94 96 MET A N 1
ATOM 768 C CA . MET A 1 96 ? -8.154 -3.662 15.891 1.00 88.94 96 MET A CA 1
ATOM 769 C C . MET A 1 96 ? -9.506 -3.005 15.582 1.00 88.94 96 MET A C 1
ATOM 771 O O . MET A 1 96 ? -9.610 -1.783 15.678 1.00 88.94 96 MET A O 1
ATOM 775 N N . ASN A 1 97 ? -10.517 -3.773 15.162 1.00 90.38 97 ASN A N 1
ATOM 776 C CA . ASN A 1 97 ? -11.778 -3.252 14.621 1.00 90.38 97 ASN A CA 1
ATOM 777 C C . ASN A 1 97 ? -11.568 -2.225 13.487 1.00 90.38 97 ASN A C 1
ATOM 779 O O . ASN A 1 97 ? -12.210 -1.174 13.446 1.00 90.38 97 ASN A O 1
ATOM 783 N N . ALA A 1 98 ? -10.681 -2.530 12.531 1.00 89.62 98 ALA A N 1
ATOM 784 C CA . ALA A 1 98 ? -10.289 -1.603 11.460 1.00 89.62 98 ALA A CA 1
ATOM 785 C C . ALA A 1 98 ? -11.488 -1.090 10.641 1.00 89.62 98 ALA A C 1
ATOM 787 O O . ALA A 1 98 ? -11.523 0.071 10.243 1.00 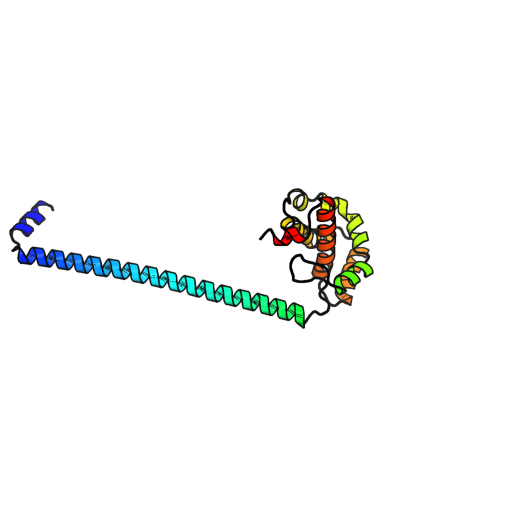89.62 98 ALA A O 1
ATOM 788 N N . ASN A 1 99 ? -12.511 -1.930 10.446 1.00 89.69 99 ASN A N 1
ATOM 789 C CA . ASN A 1 99 ? -13.752 -1.539 9.773 1.00 89.69 99 ASN A CA 1
ATOM 790 C C . ASN A 1 99 ? -14.516 -0.435 10.516 1.00 89.69 99 ASN A C 1
ATOM 792 O O . ASN A 1 99 ? -15.099 0.440 9.882 1.00 89.69 99 ASN A O 1
ATOM 796 N N . GLU A 1 100 ? -14.544 -0.471 11.848 1.00 90.75 100 GLU A N 1
ATOM 797 C CA . GLU A 1 100 ? -15.242 0.537 12.651 1.00 90.75 100 GLU A CA 1
ATOM 798 C C . GLU A 1 100 ? -14.489 1.861 12.636 1.00 90.75 100 GLU A C 1
ATOM 800 O O . GLU A 1 100 ? -15.101 2.911 12.452 1.00 90.75 100 GLU A O 1
ATOM 805 N N . ILE A 1 101 ? -13.161 1.803 12.762 1.00 90.69 101 ILE A N 1
ATOM 806 C CA . ILE A 1 101 ? -12.293 2.976 12.646 1.00 90.69 101 ILE A CA 1
ATOM 807 C C . ILE A 1 101 ? -12.477 3.611 11.264 1.00 90.69 101 ILE A C 1
ATOM 809 O O . ILE A 1 101 ? -12.753 4.803 11.173 1.00 90.69 101 ILE A O 1
ATOM 813 N N . LEU A 1 102 ? -12.422 2.815 10.189 1.00 91.19 102 LEU A N 1
ATOM 814 C CA . LEU A 1 102 ? -12.611 3.319 8.831 1.00 91.19 102 LEU A CA 1
ATOM 815 C C . LEU A 1 102 ? -13.973 4.000 8.660 1.00 91.19 102 LEU A C 1
ATOM 817 O O . LEU A 1 102 ? -14.030 5.102 8.124 1.00 91.19 102 LEU A O 1
ATOM 821 N N . LYS A 1 103 ? -15.057 3.385 9.156 1.00 90.56 103 LYS A N 1
ATOM 822 C CA . LYS A 1 103 ? -16.416 3.945 9.073 1.00 90.56 103 LYS A CA 1
ATOM 823 C C . LYS A 1 103 ? -16.525 5.351 9.668 1.00 90.56 103 LYS A C 1
ATOM 825 O O . LYS A 1 103 ? -17.251 6.165 9.112 1.00 90.56 103 LYS A O 1
ATOM 830 N N . LYS A 1 104 ? -15.791 5.666 10.744 1.00 91.06 104 LYS A N 1
ATOM 831 C CA . LYS A 1 104 ? -15.800 7.011 11.360 1.00 91.06 104 LYS A CA 1
ATOM 832 C C . LYS A 1 104 ? -15.252 8.101 10.438 1.00 91.06 104 LYS A C 1
ATOM 834 O O . LYS A 1 104 ? -15.663 9.253 10.537 1.00 91.06 104 LYS A O 1
ATOM 839 N N . TYR A 1 105 ? -14.307 7.745 9.573 1.00 90.56 105 TYR A N 1
ATOM 840 C CA . TYR A 1 105 ? -13.606 8.684 8.694 1.00 90.56 105 TYR A CA 1
ATOM 841 C C . TYR A 1 105 ? -14.016 8.550 7.231 1.00 90.56 105 TYR A C 1
ATOM 843 O O . TYR A 1 105 ? -13.528 9.296 6.385 1.00 90.56 105 TYR A O 1
ATOM 851 N N . LEU A 1 106 ? -14.931 7.630 6.939 1.00 87.25 106 LEU A N 1
ATOM 852 C CA . LEU A 1 106 ? -15.318 7.254 5.591 1.00 87.25 106 LEU A CA 1
ATOM 853 C C . LEU A 1 106 ? -15.876 8.451 4.820 1.00 87.25 106 LEU A C 1
ATOM 855 O O . LEU A 1 106 ? -15.403 8.732 3.726 1.00 87.25 106 LEU A O 1
ATOM 859 N N . ASP A 1 107 ? -16.751 9.243 5.442 1.00 85.12 107 ASP A N 1
ATOM 860 C CA . ASP A 1 107 ? -17.304 10.456 4.829 1.00 85.12 107 ASP A CA 1
ATOM 861 C C . ASP A 1 107 ? -16.223 11.481 4.455 1.00 85.12 107 ASP A C 1
ATOM 863 O O . ASP A 1 107 ? -16.347 12.183 3.453 1.00 85.12 107 ASP A O 1
ATOM 867 N N . LYS A 1 108 ? -15.141 11.581 5.239 1.00 84.56 108 LYS A N 1
ATOM 868 C CA . LYS A 1 108 ? -14.021 12.487 4.934 1.00 84.56 108 LYS A CA 1
ATOM 869 C C . LYS A 1 108 ? -13.164 11.941 3.796 1.00 84.56 108 LYS A C 1
ATOM 871 O O . LYS A 1 108 ? -12.772 12.702 2.919 1.00 84.56 108 LYS A O 1
ATOM 876 N N . LEU A 1 109 ? -12.899 10.636 3.812 1.00 84.69 109 LEU A N 1
ATOM 877 C CA . LEU A 1 109 ? -12.057 9.963 2.826 1.00 84.69 109 LEU A CA 1
ATOM 878 C C . LEU A 1 109 ? -12.743 9.872 1.460 1.00 84.69 109 LEU A C 1
ATOM 880 O O . LEU A 1 109 ? -12.124 10.167 0.449 1.00 84.69 109 LEU A O 1
ATOM 884 N N . GLU A 1 110 ? -14.029 9.531 1.407 1.00 80.00 110 GLU A N 1
ATOM 885 C CA . GLU A 1 110 ? -14.783 9.454 0.150 1.00 80.00 110 GLU A CA 1
ATOM 886 C C . GLU A 1 110 ? -14.959 10.802 -0.537 1.00 80.00 110 GLU A C 1
ATOM 888 O O . GLU A 1 110 ? -15.069 10.882 -1.762 1.00 80.00 110 GLU A O 1
ATOM 893 N N . ASN A 1 111 ? -15.035 11.870 0.256 1.00 77.81 111 ASN A N 1
ATOM 894 C CA . ASN A 1 111 ? -15.187 13.208 -0.282 1.00 77.81 111 ASN A CA 1
ATOM 895 C C . ASN A 1 111 ? -13.894 13.780 -0.860 1.00 77.81 111 ASN A C 1
ATOM 897 O O . ASN A 1 111 ? -13.958 14.847 -1.481 1.00 77.81 111 ASN A O 1
ATOM 901 N N . ASP A 1 112 ? -12.778 13.067 -0.705 1.00 81.19 112 ASP A N 1
ATOM 902 C CA . ASP A 1 112 ? -11.496 13.434 -1.273 1.00 81.19 112 ASP A CA 1
ATOM 903 C C . ASP A 1 112 ? -11.549 13.459 -2.803 1.00 81.19 112 ASP A C 1
ATOM 905 O O . ASP A 1 112 ? -12.056 12.542 -3.458 1.00 81.19 112 ASP A O 1
ATOM 909 N N . THR A 1 113 ? -11.014 14.530 -3.386 1.00 66.19 113 THR A N 1
ATOM 910 C CA . THR A 1 113 ? -11.022 14.747 -4.838 1.00 66.19 113 THR A CA 1
ATOM 911 C C . THR A 1 113 ? -10.307 13.625 -5.581 1.00 66.19 113 THR A C 1
ATOM 913 O O . THR A 1 113 ? -10.765 13.208 -6.642 1.00 66.19 113 THR A O 1
ATOM 916 N N . SER A 1 114 ? -9.257 13.056 -4.978 1.00 71.38 114 SER A N 1
ATOM 917 C CA . SER A 1 114 ? -8.499 11.953 -5.571 1.00 71.38 114 SER A CA 1
ATOM 918 C C . SER A 1 114 ? -9.346 10.707 -5.827 1.00 71.38 114 SER A C 1
ATOM 920 O O . SER A 1 114 ? -9.065 9.985 -6.774 1.00 71.38 114 SER A O 1
ATOM 922 N N . LEU A 1 115 ? -10.397 10.451 -5.043 1.00 73.25 115 LEU A N 1
ATOM 923 C CA . LEU A 1 115 ? -11.298 9.318 -5.272 1.00 73.25 115 LEU A CA 1
ATOM 924 C C . LEU A 1 115 ? -12.476 9.678 -6.170 1.00 73.25 115 LEU A C 1
ATOM 926 O O . LEU A 1 115 ? -12.971 8.813 -6.895 1.00 73.25 115 LEU A O 1
ATOM 930 N N . LYS A 1 116 ? -12.946 10.929 -6.137 1.00 71.31 116 LYS A N 1
ATOM 931 C CA . LYS A 1 116 ? -14.071 11.390 -6.968 1.00 71.31 116 LYS A CA 1
ATOM 932 C C . LYS A 1 116 ? -13.765 11.315 -8.460 1.00 71.31 116 LYS A C 1
ATOM 934 O O . LYS A 1 116 ? -14.636 10.893 -9.213 1.00 71.31 116 LYS A O 1
ATOM 939 N N . ASP A 1 117 ? -12.530 11.613 -8.846 1.00 71.81 117 ASP A N 1
ATOM 940 C CA . ASP A 1 117 ? -12.126 11.668 -10.255 1.00 71.81 117 ASP A CA 1
ATOM 941 C C . ASP A 1 117 ? -11.664 10.309 -10.827 1.00 71.81 117 ASP A C 1
ATOM 943 O O . ASP A 1 117 ? -11.313 10.213 -12.005 1.00 71.81 117 ASP A O 1
ATOM 947 N N . CYS A 1 118 ? -11.679 9.230 -10.031 1.00 76.56 118 CYS A N 1
ATOM 948 C CA . CYS A 1 118 ? -11.292 7.898 -10.503 1.00 76.56 118 CYS A CA 1
ATOM 949 C C . CYS A 1 118 ? -12.378 7.243 -11.359 1.00 76.56 118 CYS A C 1
ATOM 951 O O . CYS A 1 118 ? -13.466 6.946 -10.857 1.00 76.56 118 CYS A O 1
ATOM 953 N N . ASN A 1 119 ? -12.031 6.898 -12.601 1.00 75.88 119 ASN A N 1
ATOM 954 C CA . ASN A 1 119 ? -12.906 6.151 -13.511 1.00 75.88 119 ASN A CA 1
ATOM 955 C C . ASN A 1 119 ? -12.537 4.663 -13.631 1.00 75.88 119 ASN A C 1
ATOM 957 O O . ASN A 1 119 ? -13.346 3.880 -14.121 1.00 75.88 119 ASN A O 1
ATOM 961 N N . SER A 1 120 ? -11.342 4.263 -13.183 1.00 82.69 120 SER A N 1
ATOM 962 C CA . SER A 1 120 ? -10.867 2.876 -13.2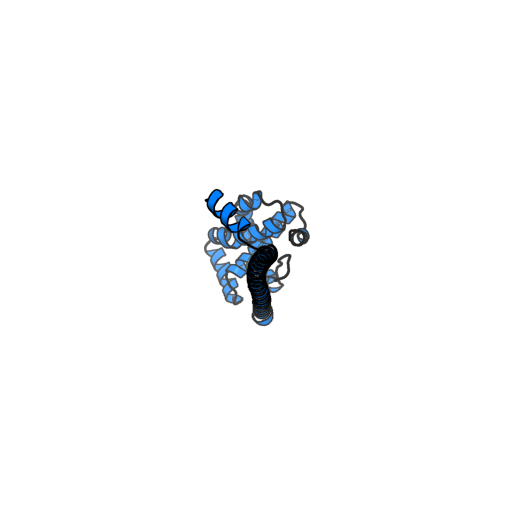38 1.00 82.69 120 SER A CA 1
ATOM 963 C C . SER A 1 120 ? -10.772 2.250 -11.847 1.00 82.69 120 SER A C 1
ATOM 965 O O . SER A 1 120 ? -10.413 2.913 -10.870 1.00 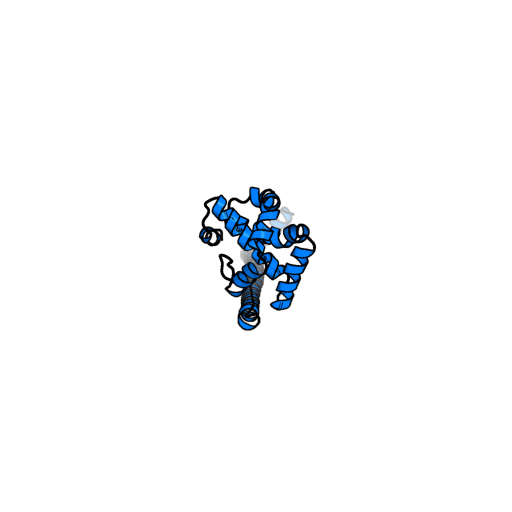82.69 120 SER A O 1
ATOM 967 N N . ALA A 1 121 ? -11.025 0.941 -11.762 1.00 82.88 121 ALA A N 1
ATOM 968 C CA . ALA A 1 121 ? -10.825 0.163 -10.542 1.00 82.88 121 ALA A CA 1
ATOM 969 C C . ALA A 1 121 ? -9.355 0.196 -10.072 1.00 82.88 121 ALA A C 1
ATOM 971 O O . ALA A 1 121 ? -9.092 0.217 -8.866 1.00 82.88 121 ALA A O 1
ATOM 972 N N . TYR A 1 122 ? -8.402 0.279 -11.009 1.00 84.00 122 TYR A N 1
ATOM 973 C CA . TYR A 1 122 ? -6.977 0.453 -10.709 1.00 84.00 122 TYR A CA 1
ATOM 974 C C . TYR A 1 122 ? -6.691 1.794 -10.018 1.00 84.00 122 TYR A C 1
ATOM 976 O O . TYR A 1 122 ? -6.026 1.832 -8.980 1.00 84.00 122 TYR A O 1
ATOM 984 N N . ASP A 1 123 ? -7.249 2.891 -10.537 1.00 83.88 123 ASP A N 1
ATOM 985 C CA . ASP A 1 123 ? -7.075 4.222 -9.947 1.00 83.88 123 ASP A CA 1
ATOM 986 C C . ASP A 1 123 ? -7.696 4.289 -8.551 1.00 83.88 123 ASP A C 1
ATOM 988 O O . ASP A 1 123 ? -7.122 4.875 -7.633 1.00 83.88 123 ASP A O 1
ATOM 992 N N . ILE A 1 124 ? -8.843 3.629 -8.357 1.00 86.94 124 ILE A N 1
ATOM 993 C CA . ILE A 1 124 ? -9.474 3.502 -7.039 1.00 86.94 124 ILE A CA 1
ATOM 994 C C . ILE A 1 124 ? -8.560 2.747 -6.082 1.00 86.94 124 ILE A C 1
ATOM 996 O O . ILE A 1 124 ? -8.398 3.192 -4.948 1.00 86.94 124 ILE A O 1
ATOM 1000 N N . GLN A 1 125 ? -7.930 1.648 -6.508 1.00 87.25 125 GLN A N 1
ATOM 1001 C CA . GLN A 1 125 ? -6.956 0.943 -5.675 1.00 87.25 125 GLN A CA 1
ATOM 1002 C C . GLN A 1 125 ? -5.801 1.866 -5.289 1.00 87.25 125 GLN A C 1
ATOM 1004 O O . GLN A 1 125 ? -5.531 2.023 -4.099 1.00 87.25 125 GLN A O 1
ATOM 1009 N N . LYS A 1 126 ? -5.150 2.497 -6.270 1.00 87.00 126 LYS A N 1
ATOM 1010 C CA . LYS A 1 126 ? -3.992 3.364 -6.035 1.00 87.00 126 LYS A CA 1
ATOM 1011 C C . LYS A 1 126 ? -4.326 4.505 -5.073 1.00 87.00 126 LYS A C 1
ATOM 1013 O O . LYS A 1 126 ? -3.632 4.677 -4.073 1.00 87.00 126 LYS A O 1
ATOM 1018 N N . ASN A 1 127 ? -5.415 5.226 -5.328 1.00 88.31 127 ASN A N 1
ATOM 1019 C CA . ASN A 1 127 ? -5.796 6.383 -4.520 1.00 88.31 127 ASN A CA 1
ATOM 1020 C C . ASN A 1 127 ? -6.325 5.967 -3.141 1.00 88.31 127 ASN A C 1
ATOM 1022 O O . ASN A 1 127 ? -6.041 6.643 -2.158 1.00 88.31 127 ASN A O 1
ATOM 1026 N N . SER A 1 128 ? -6.998 4.817 -3.016 1.00 89.38 128 SER A N 1
ATOM 1027 C CA . SER A 1 128 ? -7.404 4.294 -1.700 1.00 89.38 128 SER A CA 1
ATOM 1028 C C . SER A 1 128 ? -6.201 3.912 -0.835 1.00 89.38 128 SER A C 1
ATOM 1030 O O . SER A 1 128 ? -6.202 4.188 0.364 1.00 89.38 128 SER A O 1
ATOM 1032 N N . MET A 1 129 ? -5.162 3.302 -1.425 1.00 90.38 129 MET A N 1
ATOM 1033 C CA . MET A 1 129 ? -3.921 3.004 -0.699 1.00 90.38 129 MET A CA 1
ATOM 1034 C C . MET A 1 129 ? -3.211 4.281 -0.255 1.00 90.38 129 MET A C 1
ATOM 1036 O O . MET A 1 129 ? -2.765 4.365 0.889 1.00 90.38 129 MET A O 1
ATOM 1040 N N . ASP A 1 130 ? -3.111 5.265 -1.149 1.00 89.69 130 ASP A N 1
ATOM 1041 C CA . ASP A 1 130 ? -2.424 6.524 -0.869 1.00 89.69 130 ASP A CA 1
ATOM 1042 C C . ASP A 1 130 ? -3.129 7.321 0.237 1.00 89.69 130 ASP A C 1
ATOM 1044 O O . ASP A 1 130 ? -2.501 7.742 1.208 1.00 89.69 130 ASP A O 1
ATOM 1048 N N . LEU A 1 131 ? -4.459 7.427 0.169 1.00 89.50 131 LEU A N 1
ATOM 1049 C CA . LEU A 1 131 ? -5.257 8.096 1.195 1.00 89.50 131 LEU A CA 1
ATOM 1050 C C . LEU A 1 131 ? -5.140 7.431 2.560 1.00 89.50 131 LEU A C 1
ATOM 1052 O O . LEU A 1 131 ? -5.049 8.129 3.570 1.00 89.50 131 LEU A O 1
ATOM 1056 N N . ALA A 1 132 ? -5.126 6.100 2.607 1.00 89.94 132 ALA A N 1
ATOM 1057 C CA . ALA A 1 132 ? -4.953 5.395 3.865 1.00 89.94 132 ALA A CA 1
ATOM 1058 C C . ALA A 1 132 ? -3.571 5.666 4.478 1.00 89.94 132 ALA A C 1
ATOM 1060 O O . ALA A 1 132 ? -3.476 5.916 5.676 1.00 89.94 132 ALA A O 1
ATOM 1061 N N . LYS A 1 133 ? -2.504 5.672 3.673 1.00 88.44 133 LYS A N 1
ATOM 1062 C CA . LYS A 1 133 ? -1.137 5.900 4.164 1.00 88.44 133 LYS A CA 1
ATOM 1063 C C . LYS A 1 133 ? -0.880 7.346 4.575 1.00 88.44 133 LYS A C 1
ATOM 1065 O O . LYS A 1 133 ? -0.250 7.567 5.602 1.00 88.44 133 LYS A O 1
ATOM 1070 N N . ASN A 1 134 ? -1.383 8.302 3.799 1.00 86.88 134 ASN A N 1
ATOM 1071 C CA . ASN A 1 134 ? -1.004 9.705 3.949 1.00 86.88 134 ASN A CA 1
ATOM 1072 C C . ASN A 1 134 ? -2.033 10.525 4.731 1.00 86.88 134 ASN A C 1
ATOM 1074 O O . ASN A 1 134 ? -1.644 11.362 5.531 1.00 86.88 134 ASN A O 1
ATOM 1078 N N . LYS A 1 135 ? -3.340 10.302 4.525 1.00 87.06 135 LYS A N 1
ATOM 1079 C CA . LYS A 1 135 ? -4.393 11.147 5.125 1.00 87.06 135 LYS A CA 1
ATOM 1080 C C . LYS A 1 135 ? -5.086 10.502 6.310 1.00 87.06 135 LYS A C 1
ATOM 1082 O O . LYS A 1 135 ? -5.306 11.159 7.320 1.00 87.06 135 LYS A O 1
ATOM 1087 N N . LEU A 1 136 ? -5.434 9.217 6.219 1.00 88.81 136 LEU A N 1
ATOM 1088 C CA . LEU A 1 136 ? -6.153 8.550 7.306 1.00 88.81 136 LEU A CA 1
ATOM 1089 C C . LEU A 1 136 ? -5.336 8.560 8.598 1.00 88.81 136 LEU A C 1
ATOM 1091 O O . LEU A 1 136 ? -5.908 8.801 9.655 1.00 88.81 136 LEU A O 1
ATOM 1095 N N . ILE A 1 137 ? -4.017 8.368 8.509 1.00 87.94 137 ILE A N 1
ATOM 1096 C CA . ILE A 1 137 ? -3.123 8.407 9.673 1.00 87.94 137 ILE A CA 1
ATOM 1097 C C . ILE A 1 137 ? -3.192 9.743 10.428 1.00 87.94 137 ILE A C 1
ATOM 1099 O O . ILE A 1 137 ? -3.109 9.748 11.653 1.00 87.94 137 ILE A O 1
ATOM 1103 N N . GLU A 1 138 ? -3.409 10.856 9.721 1.00 88.25 138 GLU A N 1
ATOM 1104 C CA . GLU A 1 138 ? -3.556 12.196 10.304 1.00 88.25 138 GLU A CA 1
ATOM 1105 C C . GLU A 1 138 ? -4.932 12.407 10.952 1.00 88.25 138 GLU A C 1
ATOM 1107 O O . GLU A 1 138 ? -5.103 13.297 11.784 1.00 88.25 138 GLU A O 1
ATOM 1112 N N . TYR A 1 139 ? -5.932 11.607 10.571 1.00 88.00 139 TYR A N 1
ATOM 1113 C CA . TYR A 1 139 ? -7.293 11.702 11.102 1.00 88.00 139 TYR A CA 1
ATOM 1114 C C . TYR A 1 139 ? -7.526 10.835 12.337 1.00 88.00 139 TYR A C 1
ATOM 1116 O O . TYR A 1 139 ? -8.465 11.112 13.093 1.00 88.00 139 TYR A O 1
ATOM 1124 N N . LEU A 1 140 ? -6.702 9.805 12.542 1.00 89.75 140 LEU A N 1
ATOM 1125 C CA . LEU A 1 140 ? -6.798 8.930 13.705 1.00 89.75 140 LEU A CA 1
ATOM 1126 C C . LEU A 1 140 ? -6.610 9.731 14.994 1.00 89.75 140 LEU A C 1
ATOM 1128 O O . LEU A 1 140 ? -5.704 10.556 15.114 1.00 89.75 140 LEU A O 1
ATOM 1132 N N . ASN A 1 141 ? -7.454 9.456 15.985 1.00 91.50 141 ASN A N 1
ATOM 1133 C CA . ASN A 1 141 ? -7.205 9.963 17.332 1.00 91.50 141 ASN A CA 1
ATOM 1134 C C . ASN A 1 141 ? -6.042 9.204 18.002 1.00 91.50 141 ASN A C 1
ATOM 1136 O O . ASN A 1 141 ? -5.581 8.172 17.509 1.00 91.50 141 ASN A O 1
ATOM 1140 N N . GLU A 1 142 ? -5.565 9.701 19.146 1.00 90.69 142 GLU A N 1
ATOM 1141 C CA . GLU A 1 142 ? -4.416 9.111 19.847 1.00 90.69 142 GLU A CA 1
ATOM 1142 C C . GLU A 1 142 ? -4.627 7.635 20.222 1.00 90.69 142 GLU A C 1
ATOM 1144 O O . GLU A 1 142 ? -3.697 6.837 20.110 1.00 90.69 142 GLU A O 1
ATOM 1149 N N . GLU A 1 143 ? -5.845 7.248 20.614 1.00 91.56 143 GLU A N 1
ATOM 1150 C CA . GLU A 1 143 ? -6.173 5.865 20.979 1.00 91.56 143 GLU A CA 1
ATOM 1151 C C . GLU A 1 143 ? -6.115 4.932 19.759 1.00 91.56 143 GLU A C 1
ATOM 1153 O O . GLU A 1 143 ? -5.556 3.836 19.821 1.00 91.56 143 GLU A O 1
ATOM 1158 N N . GLU A 1 144 ? -6.668 5.362 18.628 1.00 92.00 144 GLU A N 1
ATOM 1159 C CA . GLU A 1 144 ? -6.664 4.607 17.374 1.00 92.00 144 GLU A CA 1
ATOM 1160 C C . GLU A 1 144 ? -5.258 4.498 16.789 1.00 92.00 144 GLU A C 1
ATOM 1162 O O . GLU A 1 144 ? -4.841 3.414 16.377 1.00 92.00 144 GLU A O 1
ATOM 1167 N N . LEU A 1 145 ? -4.489 5.587 16.824 1.00 91.75 145 LEU A N 1
ATOM 1168 C CA . LEU A 1 145 ? -3.094 5.581 16.403 1.00 91.75 145 LEU A CA 1
ATOM 1169 C C . LEU A 1 145 ? -2.251 4.653 17.288 1.00 91.75 145 LEU A C 1
ATOM 1171 O O . LEU A 1 145 ? -1.390 3.927 16.785 1.00 91.75 145 LEU A O 1
ATOM 1175 N N . LEU A 1 146 ? -2.508 4.633 18.599 1.00 91.06 146 LEU A N 1
ATOM 1176 C CA . LEU A 1 146 ? -1.857 3.704 19.518 1.00 91.06 146 LEU A CA 1
ATOM 1177 C C . LEU A 1 146 ? -2.227 2.251 19.195 1.00 91.06 146 LEU A C 1
ATOM 1179 O O . LEU A 1 146 ? -1.344 1.396 19.183 1.00 91.06 146 LEU A O 1
ATOM 1183 N N . LYS A 1 147 ? -3.493 1.959 18.864 1.00 91.56 147 LYS A N 1
ATOM 1184 C CA . LYS A 1 147 ? -3.912 0.620 18.411 1.00 91.56 147 LYS A CA 1
ATOM 1185 C C . LYS A 1 147 ? -3.163 0.195 17.152 1.00 91.56 147 LYS A C 1
ATOM 1187 O O . LYS A 1 147 ? -2.632 -0.912 17.129 1.00 91.56 147 LYS A O 1
ATOM 1192 N N . VAL A 1 148 ? -3.059 1.069 16.150 1.00 91.75 148 VAL A N 1
ATOM 1193 C CA . VAL A 1 148 ? -2.297 0.796 14.920 1.00 91.75 148 VAL A CA 1
ATOM 1194 C C . VAL A 1 148 ? -0.834 0.474 15.241 1.00 91.75 148 VAL A C 1
ATOM 1196 O O . VAL A 1 148 ? -0.323 -0.557 14.806 1.00 91.75 148 VAL A O 1
ATOM 1199 N N . LYS A 1 149 ? -0.176 1.304 16.061 1.00 90.50 149 LYS A N 1
ATOM 1200 C CA . LYS A 1 149 ? 1.221 1.093 16.477 1.00 90.50 149 LYS A CA 1
ATOM 1201 C C . LYS A 1 149 ? 1.409 -0.201 17.270 1.00 90.50 149 LYS A C 1
ATOM 1203 O O . LYS A 1 149 ? 2.372 -0.924 17.032 1.00 90.50 149 LYS A O 1
ATOM 1208 N N . ASN A 1 150 ? 0.482 -0.524 18.169 1.00 89.75 150 ASN A N 1
ATOM 1209 C CA . ASN A 1 150 ? 0.528 -1.755 18.955 1.00 89.75 150 ASN A CA 1
ATOM 1210 C C . ASN A 1 150 ? 0.384 -2.991 18.067 1.00 89.75 150 ASN A C 1
ATOM 1212 O O . ASN A 1 150 ? 1.103 -3.964 18.266 1.00 89.75 150 ASN A O 1
ATOM 1216 N N . GLN A 1 151 ? -0.502 -2.961 17.067 1.00 89.00 151 GLN A N 1
ATOM 1217 C CA . GLN A 1 151 ? -0.621 -4.072 16.122 1.00 89.00 151 GLN A CA 1
ATOM 1218 C C . GLN A 1 151 ? 0.634 -4.218 15.259 1.00 89.00 151 GLN A C 1
ATOM 1220 O O . GLN A 1 151 ? 1.136 -5.330 15.111 1.00 89.00 151 GLN A O 1
ATOM 1225 N N . ALA A 1 152 ? 1.188 -3.110 14.761 1.00 86.44 152 ALA A N 1
ATOM 1226 C CA . ALA A 1 152 ? 2.452 -3.121 14.027 1.00 86.44 152 ALA A CA 1
ATOM 1227 C C . ALA A 1 152 ? 3.577 -3.768 14.860 1.00 86.44 152 ALA A C 1
ATOM 1229 O O . ALA A 1 152 ? 4.247 -4.692 14.401 1.00 86.44 152 ALA A O 1
ATOM 1230 N N . TYR A 1 153 ? 3.702 -3.367 16.129 1.00 86.50 153 TYR A N 1
ATOM 1231 C CA . TYR A 1 153 ? 4.673 -3.933 17.065 1.00 86.50 153 TYR A CA 1
ATOM 1232 C C . TYR A 1 153 ? 4.439 -5.426 17.342 1.00 8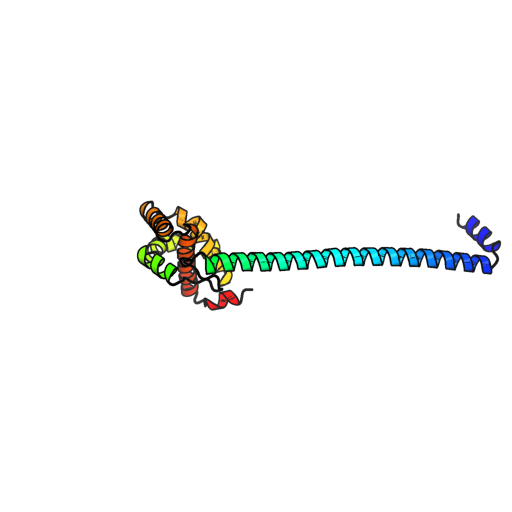6.50 153 TYR A C 1
ATOM 1234 O O . TYR A 1 153 ? 5.365 -6.225 17.224 1.00 86.50 153 TYR A O 1
ATOM 1242 N N . ASN A 1 154 ? 3.201 -5.820 17.660 1.00 85.12 154 ASN A N 1
ATOM 1243 C CA . ASN A 1 154 ? 2.853 -7.199 18.022 1.00 85.12 154 ASN A CA 1
ATOM 1244 C C . ASN A 1 154 ? 3.133 -8.199 16.896 1.00 85.12 154 ASN A C 1
ATOM 1246 O O . ASN A 1 154 ? 3.509 -9.340 17.159 1.00 85.12 154 ASN A O 1
ATOM 1250 N N . TYR A 1 155 ? 2.930 -7.776 15.650 1.00 81.69 155 TYR A N 1
ATOM 1251 C CA . TYR A 1 155 ? 3.129 -8.618 14.475 1.00 81.69 155 TYR A CA 1
ATOM 1252 C C . TYR A 1 155 ? 4.517 -8.437 13.835 1.00 81.69 155 TYR A C 1
ATOM 1254 O O . TYR A 1 155 ? 4.860 -9.189 12.921 1.00 81.69 155 TYR A O 1
ATOM 1262 N N . GLY A 1 156 ? 5.333 -7.505 14.343 1.00 81.00 156 GLY A N 1
ATOM 1263 C CA . GLY A 1 156 ? 6.682 -7.230 13.841 1.00 81.00 156 GLY A CA 1
ATOM 1264 C C . GLY A 1 156 ? 6.692 -6.635 12.432 1.00 81.00 156 GLY A C 1
ATOM 1265 O O . GLY A 1 156 ? 7.578 -6.954 11.643 1.00 81.00 156 GLY A O 1
ATOM 1266 N N . ILE A 1 157 ? 5.693 -5.817 12.105 1.00 84.50 157 ILE A N 1
ATOM 1267 C CA . ILE A 1 157 ? 5.497 -5.207 10.783 1.00 84.50 157 ILE A CA 1
ATOM 1268 C C . ILE A 1 157 ? 5.472 -3.682 10.881 1.00 84.50 157 ILE A C 1
ATOM 1270 O O . ILE A 1 157 ? 5.423 -3.116 11.975 1.00 84.50 157 ILE A O 1
ATOM 1274 N N . LEU A 1 158 ? 5.525 -3.004 9.736 1.00 87.44 158 LEU A N 1
ATOM 1275 C CA . LEU A 1 158 ? 5.529 -1.548 9.694 1.00 87.44 158 LEU A CA 1
ATOM 1276 C C . LEU A 1 158 ? 4.115 -0.985 9.886 1.00 87.44 158 LEU A C 1
ATOM 1278 O O . LEU A 1 158 ? 3.110 -1.628 9.574 1.00 87.44 158 LEU A O 1
ATOM 1282 N N . VAL A 1 159 ? 4.022 0.251 10.380 1.00 87.50 159 VAL A N 1
ATOM 1283 C CA . VAL A 1 159 ? 2.731 0.949 10.515 1.00 87.50 159 VAL A CA 1
ATOM 1284 C C . VAL A 1 159 ? 2.091 1.137 9.141 1.00 87.50 159 VAL A C 1
ATOM 1286 O O . VAL A 1 159 ? 0.884 0.989 8.987 1.00 87.50 159 VAL A O 1
ATOM 1289 N N . GLU A 1 160 ? 2.901 1.376 8.119 1.00 88.62 160 GLU A N 1
ATOM 1290 C CA . GLU A 1 160 ? 2.501 1.514 6.725 1.00 88.62 160 GLU A CA 1
ATOM 1291 C C . GLU A 1 160 ? 1.844 0.235 6.174 1.00 88.62 160 GLU A C 1
ATOM 1293 O O . GLU A 1 160 ? 0.912 0.311 5.363 1.00 88.62 160 GLU A O 1
ATOM 1298 N N . ASP A 1 161 ? 2.276 -0.940 6.644 1.00 86.94 161 ASP A N 1
ATOM 1299 C CA . ASP A 1 161 ? 1.673 -2.227 6.284 1.00 86.94 161 ASP A CA 1
ATOM 1300 C C . ASP A 1 161 ? 0.284 -2.368 6.922 1.00 86.94 161 ASP A C 1
ATOM 1302 O O . ASP A 1 161 ? -0.660 -2.825 6.275 1.00 86.94 161 ASP A O 1
ATOM 1306 N N . ILE A 1 162 ? 0.121 -1.885 8.159 1.00 90.69 162 ILE A N 1
ATOM 1307 C CA . ILE A 1 162 ? -1.190 -1.779 8.811 1.00 90.69 162 ILE A CA 1
ATOM 1308 C C . ILE A 1 162 ? -2.086 -0.775 8.075 1.00 90.69 162 ILE A C 1
ATOM 1310 O O . ILE A 1 162 ? -3.251 -1.071 7.816 1.00 90.69 162 ILE A O 1
ATOM 1314 N N . MET A 1 163 ? -1.566 0.391 7.681 1.00 92.12 163 MET A N 1
ATOM 1315 C CA . MET A 1 163 ? -2.345 1.397 6.943 1.00 92.12 163 MET A CA 1
ATOM 1316 C C . MET A 1 163 ? -2.838 0.869 5.596 1.00 92.12 163 MET A C 1
ATOM 1318 O O . MET A 1 163 ? -3.938 1.196 5.153 1.00 92.12 163 MET A O 1
ATOM 1322 N N . SER A 1 164 ? -2.080 -0.020 4.965 1.00 90.56 164 SER A N 1
ATOM 1323 C CA . SER A 1 164 ? -2.504 -0.667 3.726 1.00 90.56 164 SER A CA 1
ATOM 1324 C C . SER A 1 164 ? -3.729 -1.579 3.918 1.00 90.56 164 SER A C 1
ATOM 1326 O O . SER A 1 164 ? -4.521 -1.725 2.987 1.00 90.56 164 SER A O 1
ATOM 1328 N N . ILE A 1 165 ? -3.965 -2.117 5.126 1.00 92.44 165 ILE A N 1
ATOM 1329 C CA . ILE A 1 165 ? -5.218 -2.821 5.458 1.00 92.44 165 ILE A CA 1
ATOM 1330 C C . ILE A 1 165 ? -6.403 -1.868 5.303 1.00 92.44 165 ILE A C 1
ATOM 1332 O O . ILE A 1 165 ? -7.381 -2.197 4.632 1.00 92.44 165 ILE A O 1
ATOM 1336 N N . PHE A 1 166 ? -6.298 -0.660 5.862 1.00 92.56 166 PHE A N 1
ATOM 1337 C CA . PHE A 1 166 ? -7.329 0.367 5.714 1.00 92.56 166 PHE A CA 1
ATOM 1338 C C . PHE A 1 166 ? -7.530 0.777 4.255 1.00 92.56 166 PHE A C 1
ATOM 1340 O O . PHE A 1 166 ? -8.669 0.955 3.832 1.00 92.56 166 PHE A O 1
ATOM 1347 N N . GLY A 1 167 ? -6.453 0.859 3.471 1.00 91.12 167 GLY A N 1
ATOM 1348 C CA . GLY A 1 167 ? -6.535 1.126 2.035 1.00 91.12 167 GLY A CA 1
ATOM 1349 C C . GLY A 1 167 ? -7.340 0.065 1.284 1.00 91.12 167 GLY A C 1
ATOM 1350 O O . GLY A 1 167 ? -8.168 0.403 0.438 1.00 91.12 167 GLY A O 1
ATOM 1351 N N . ILE A 1 168 ? -7.154 -1.218 1.615 1.00 91.19 168 ILE A N 1
ATOM 1352 C CA . ILE A 1 168 ? -7.898 -2.331 0.998 1.00 91.19 168 ILE A CA 1
ATOM 1353 C C . ILE A 1 168 ? -9.376 -2.275 1.385 1.00 91.19 168 ILE A C 1
ATOM 1355 O O . ILE A 1 168 ? -10.243 -2.443 0.525 1.00 91.19 168 ILE A O 1
ATOM 1359 N N . LEU A 1 169 ? -9.670 -2.000 2.656 1.00 91.38 169 LEU A N 1
ATOM 1360 C CA . LEU A 1 169 ? -11.042 -1.847 3.136 1.00 91.38 169 LEU A CA 1
ATOM 1361 C C . LEU A 1 169 ? -11.747 -0.657 2.466 1.00 91.38 169 LEU A C 1
ATOM 1363 O O . LEU A 1 169 ? -12.880 -0.801 2.008 1.00 91.38 169 LEU A O 1
ATOM 1367 N N . LEU A 1 170 ? -11.060 0.483 2.339 1.00 90.88 170 LEU A N 1
ATOM 1368 C CA . LEU A 1 170 ? -11.569 1.677 1.660 1.00 90.88 170 LEU A CA 1
ATOM 1369 C C . LEU A 1 170 ? -11.841 1.406 0.179 1.00 90.88 170 LEU A C 1
ATOM 1371 O O . LEU A 1 170 ? -12.929 1.703 -0.311 1.00 90.88 170 LEU A O 1
ATOM 1375 N N . ARG A 1 171 ? -10.893 0.772 -0.520 1.00 91.06 171 ARG A N 1
ATOM 1376 C CA . ARG A 1 171 ? -11.066 0.372 -1.920 1.00 91.06 171 ARG A CA 1
ATOM 1377 C C . ARG A 1 171 ? -12.298 -0.510 -2.087 1.00 91.06 171 ARG A C 1
ATOM 1379 O O . ARG A 1 171 ? -13.125 -0.236 -2.950 1.00 91.06 171 ARG A O 1
ATOM 1386 N N . ASN A 1 172 ? -12.410 -1.568 -1.282 1.00 90.88 172 ASN A N 1
ATOM 1387 C CA . ASN A 1 172 ? -13.523 -2.512 -1.375 1.00 90.88 172 ASN A CA 1
ATOM 1388 C C . ASN A 1 172 ? -14.865 -1.804 -1.164 1.00 90.88 172 ASN A C 1
ATOM 1390 O O . ASN A 1 172 ? -15.797 -2.050 -1.921 1.00 90.88 172 ASN A O 1
ATOM 1394 N N . TYR A 1 173 ? -14.936 -0.887 -0.196 1.00 89.31 173 TYR A N 1
ATOM 1395 C CA . TYR A 1 173 ? -16.132 -0.086 0.048 1.00 89.31 173 TYR A CA 1
ATOM 1396 C C . TYR A 1 173 ? -16.519 0.770 -1.169 1.00 89.31 173 TYR A C 1
ATOM 1398 O O . TYR A 1 173 ? -17.678 0.792 -1.576 1.00 89.31 173 TYR A O 1
ATOM 1406 N N . ILE A 1 174 ? -15.551 1.457 -1.782 1.00 87.81 174 ILE A N 1
ATOM 1407 C CA . ILE A 1 174 ? -15.808 2.351 -2.921 1.00 87.81 174 ILE A CA 1
ATOM 1408 C C . ILE A 1 174 ? -16.189 1.563 -4.177 1.00 87.81 174 ILE A C 1
ATOM 1410 O O . ILE A 1 174 ? -17.091 1.978 -4.905 1.00 87.81 174 ILE A O 1
ATOM 1414 N N . LEU A 1 175 ? -15.514 0.441 -4.443 1.00 87.69 175 LEU A N 1
ATOM 1415 C CA . LEU A 1 175 ? -15.834 -0.424 -5.579 1.00 87.69 175 LEU A CA 1
ATOM 1416 C C . LEU A 1 175 ? -17.247 -1.002 -5.448 1.00 87.69 175 LEU A C 1
ATOM 1418 O O . LEU A 1 175 ? -18.013 -0.912 -6.405 1.00 87.69 175 LEU A O 1
ATOM 1422 N N . ASP A 1 176 ? -17.611 -1.495 -4.260 1.00 88.50 176 ASP A N 1
ATOM 1423 C CA . ASP A 1 176 ? -18.954 -2.011 -3.965 1.00 88.50 176 ASP A CA 1
ATOM 1424 C C . ASP A 1 176 ? -20.024 -0.924 -4.153 1.00 88.50 176 ASP A C 1
ATOM 1426 O O . ASP A 1 176 ? -20.981 -1.100 -4.908 1.00 88.50 176 ASP A O 1
ATOM 1430 N N . LYS A 1 177 ? -19.797 0.271 -3.590 1.00 86.00 177 LYS A N 1
ATOM 1431 C CA . LYS A 1 177 ? -20.697 1.427 -3.733 1.00 86.00 177 LYS A CA 1
ATOM 1432 C C . LYS A 1 177 ? -20.898 1.870 -5.185 1.00 86.00 177 LYS A C 1
ATOM 1434 O O . LYS A 1 177 ? -21.966 2.374 -5.527 1.00 86.00 177 LYS A O 1
ATOM 1439 N N . ARG A 1 178 ? -19.882 1.715 -6.039 1.00 84.25 178 ARG A N 1
ATOM 1440 C CA . ARG A 1 178 ? -19.943 2.072 -7.467 1.00 84.25 178 ARG A CA 1
ATOM 1441 C C . ARG A 1 178 ? -20.330 0.899 -8.374 1.00 84.25 178 ARG A C 1
ATOM 1443 O O . ARG A 1 178 ? -20.385 1.084 -9.586 1.00 84.25 178 ARG A O 1
ATOM 1450 N N . GLY A 1 179 ? -20.586 -0.287 -7.817 1.00 82.06 179 GLY A N 1
ATOM 1451 C CA . GLY A 1 179 ? -20.920 -1.491 -8.580 1.00 82.06 179 GLY A CA 1
ATOM 1452 C C . GLY A 1 179 ? -19.796 -1.984 -9.501 1.00 82.06 179 GLY A C 1
ATOM 1453 O O . GLY A 1 179 ? -20.080 -2.619 -10.514 1.00 82.06 179 GLY A O 1
ATOM 1454 N N . MET A 1 180 ? -18.533 -1.675 -9.187 1.00 81.25 180 MET A N 1
ATOM 1455 C CA . MET A 1 180 ? -17.366 -2.116 -9.959 1.00 81.25 180 MET A CA 1
ATOM 1456 C C . MET A 1 180 ? -16.804 -3.430 -9.421 1.00 81.25 180 MET A C 1
ATOM 1458 O O . MET A 1 180 ? -16.755 -3.647 -8.209 1.00 81.25 180 MET A O 1
ATOM 1462 N N . SER A 1 181 ? -16.326 -4.302 -10.315 1.00 78.69 181 SER A N 1
ATOM 1463 C CA . SER A 1 181 ? -15.693 -5.549 -9.895 1.00 78.69 181 SER A CA 1
ATOM 1464 C C . SER A 1 181 ? -14.243 -5.316 -9.482 1.00 78.69 181 SER A C 1
ATOM 1466 O O . SER A 1 181 ? -13.488 -4.612 -10.148 1.00 78.69 181 SER A O 1
ATOM 1468 N N . ILE A 1 182 ? -13.809 -6.000 -8.422 1.00 72.31 182 ILE A N 1
ATOM 1469 C CA . ILE A 1 182 ? -12.395 -6.051 -8.019 1.00 72.31 182 ILE A CA 1
ATOM 1470 C C . ILE A 1 182 ? -11.535 -6.677 -9.137 1.00 72.31 182 ILE A C 1
ATOM 1472 O O . ILE A 1 182 ? -10.369 -6.327 -9.288 1.00 72.31 182 ILE A O 1
ATOM 1476 N N . HIS A 1 183 ? -12.114 -7.545 -9.973 1.00 73.12 183 HIS A N 1
ATOM 1477 C CA . HIS A 1 183 ? -11.428 -8.153 -11.117 1.00 73.12 183 HIS A CA 1
ATOM 1478 C C . HIS A 1 183 ? -11.166 -7.179 -12.274 1.00 73.12 183 HIS A C 1
ATOM 1480 O O . HIS A 1 183 ? -10.386 -7.493 -13.169 1.00 73.12 183 HIS A O 1
ATOM 1486 N N . ASP A 1 184 ? -11.789 -5.998 -12.274 1.00 66.69 184 ASP A N 1
ATOM 1487 C CA . ASP A 1 184 ? -11.522 -4.982 -13.294 1.00 66.69 184 ASP A CA 1
ATOM 1488 C C . ASP A 1 184 ? -10.198 -4.238 -13.042 1.00 66.69 184 ASP A C 1
ATOM 1490 O O . ASP A 1 184 ? -9.728 -3.518 -13.919 1.00 66.69 184 ASP A O 1
ATOM 1494 N N . ILE A 1 185 ? -9.556 -4.453 -11.885 1.00 62.19 185 ILE A N 1
ATOM 1495 C CA . ILE A 1 185 ? -8.233 -3.894 -11.556 1.00 62.19 185 ILE A CA 1
ATOM 1496 C C . ILE A 1 185 ? -7.157 -4.439 -12.506 1.00 62.19 185 ILE A C 1
ATOM 1498 O O . ILE A 1 185 ? -6.311 -3.676 -12.964 1.00 62.19 185 ILE A O 1
ATOM 1502 N N . ASP A 1 186 ? -7.234 -5.723 -12.868 1.00 60.12 186 ASP A N 1
ATOM 1503 C CA . ASP A 1 186 ? -6.252 -6.378 -13.745 1.00 60.12 186 ASP A CA 1
ATOM 1504 C C . ASP A 1 186 ? -6.446 -6.039 -15.233 1.00 60.12 186 ASP A C 1
ATOM 1506 O O . ASP A 1 186 ? -5.550 -6.261 -16.041 1.00 60.12 186 ASP A O 1
ATOM 1510 N N . LYS A 1 187 ? -7.604 -5.483 -15.617 1.00 57.19 187 LYS A N 1
ATOM 1511 C CA . LYS A 1 187 ? -7.897 -5.078 -17.006 1.00 57.19 187 LYS A CA 1
ATOM 1512 C C . LYS A 1 187 ? -7.370 -3.683 -17.360 1.00 57.19 187 LYS A C 1
ATOM 1514 O O . LYS A 1 187 ? -7.480 -3.276 -18.511 1.00 57.19 187 LYS A O 1
ATOM 1519 N N . GLY A 1 188 ? -6.881 -2.934 -16.370 1.00 49.59 188 GLY A N 1
ATOM 1520 C CA . GLY A 1 188 ? -6.410 -1.555 -16.518 1.00 49.59 188 GLY A CA 1
ATOM 1521 C C . GLY A 1 188 ? -4.917 -1.404 -16.827 1.00 49.59 188 GLY A C 1
ATOM 1522 O O . GLY A 1 188 ? -4.420 -0.283 -16.721 1.00 49.59 188 GLY A O 1
ATOM 1523 N N . ILE A 1 189 ? -4.219 -2.500 -17.149 1.00 44.22 189 ILE A N 1
ATOM 1524 C CA . ILE A 1 189 ? -2.792 -2.532 -17.520 1.00 44.22 189 ILE A CA 1
ATOM 1525 C C . ILE A 1 189 ? -2.655 -2.621 -19.040 1.00 44.22 189 ILE A C 1
ATOM 1527 O O . ILE A 1 189 ? -3.364 -3.459 -19.643 1.00 44.22 189 ILE A O 1
#

Sequence (189 aa):
MVELLSLFIQQLNSSVIILVIILIFIIFLTYKLGKWSEKFSNQDNKLSKIDDISDRLIKVETKIDLIYQHTNKNSPIMSNSPISLTDVGQKISKDMNANEILKKYLDKLENDTSLKDCNSAYDIQKNSMDLAKNKLIEYLNEEELLKVKNQAYNYGILVEDIMSIFGILLRNYILDKRGMSIHDIDKGI

pLDDT: mean 78.07, std 12.67, range [44.22, 92.56]

Radius of gyration: 33.29 Å; chains: 1; bounding box: 65×46×92 Å